Protein AF-A0A357AH11-F1 (afdb_monomer_lite)

pLDDT: mean 93.82, std 3.52, range [76.0, 98.12]

Secondary structure (DSSP, 8-state):
-EE--TTT-HHHHHHHHHHHHTHHHHHHHHHHHHSSPPPP-S-GGGSTT--SS-HHHHHHHHHHTS--EE-S-HHHHHHHHHT--SSS---B---GGGGGHHHHH--------S-SS-S-B-------PPTT-S-HHHHHHHHHHHTTTTTT-SGGGGGG-STT---S-TT---TT-SS-TTTTTPBPP-HHHHHHHHHHHHHHHHHHHTT-TT-

Foldseek 3Di:
DEEAQCLVDVLVLLWLLVCQVVQVQLQVLVCVVPVDGDDQDDDQVVFPPRDRDGNSLSVLLVVLQDQYHHDNDQLVQQVVCLVADPVRHDDYDDQQLSVCCCVVPVGPDDQDQPDPPFREADDDDDQDDDPPDPCSPVSVVLVCQLCCHPQSVRPNVVVQLGERHAHPDPNDGRPNYPDHCVSSRYHYRPVVSCVVCVVRSSRSNVVSSVVHPND

Structure (mmCIF, N/CA/C/O backbone):
data_AF-A0A357AH11-F1
#
_entry.id   AF-A0A357AH11-F1
#
loop_
_atom_site.group_PDB
_atom_site.id
_atom_site.type_symbol
_atom_site.label_atom_id
_atom_site.label_alt_id
_atom_site.label_comp_id
_atom_site.label_asym_id
_atom_site.label_entity_id
_atom_site.label_seq_id
_atom_site.pdbx_PDB_ins_code
_atom_site.Cartn_x
_atom_site.Cartn_y
_atom_site.Cartn_z
_atom_site.occupancy
_atom_site.B_iso_or_equiv
_atom_site.auth_seq_id
_atom_site.auth_comp_id
_atom_site.auth_asym_id
_atom_site.auth_atom_id
_atom_site.pdbx_PDB_model_num
ATOM 1 N N . ILE A 1 1 ? -6.406 11.766 8.618 1.00 90.81 1 ILE A N 1
ATOM 2 C CA . ILE A 1 1 ? -5.612 10.865 7.748 1.00 90.81 1 ILE A CA 1
ATOM 3 C C . ILE A 1 1 ? -5.880 11.297 6.318 1.00 90.81 1 ILE A C 1
ATOM 5 O O . ILE A 1 1 ? -7.027 11.627 6.031 1.00 90.81 1 ILE A O 1
ATOM 9 N N . VAL A 1 2 ? -4.843 11.368 5.489 1.00 93.62 2 VAL A N 1
ATOM 10 C CA . VAL A 1 2 ? -4.954 11.630 4.050 1.00 93.62 2 VAL A CA 1
ATOM 11 C C . VAL A 1 2 ? -4.573 10.355 3.300 1.00 93.62 2 VAL A C 1
ATOM 13 O O . VAL A 1 2 ? -3.553 9.741 3.607 1.00 93.62 2 VAL A O 1
ATOM 16 N N . CYS A 1 3 ? -5.414 9.893 2.391 1.00 91.81 3 CYS A N 1
ATOM 17 C CA . CYS A 1 3 ? -5.160 8.674 1.625 1.00 91.81 3 CYS A CA 1
ATOM 18 C C . CYS A 1 3 ? -5.978 8.684 0.340 1.00 91.81 3 CYS A C 1
ATOM 20 O O . CYS A 1 3 ? -6.926 9.454 0.224 1.00 91.81 3 CYS A O 1
ATOM 22 N N . GLU A 1 4 ? -5.658 7.803 -0.595 1.00 91.00 4 GLU A N 1
ATOM 23 C CA . GLU A 1 4 ? -6.566 7.504 -1.699 1.00 91.00 4 GLU A CA 1
ATOM 24 C C . GLU A 1 4 ? -7.805 6.759 -1.176 1.00 91.00 4 GLU A C 1
ATOM 26 O O . GLU A 1 4 ? -7.762 6.106 -0.124 1.00 91.00 4 GLU A O 1
ATOM 31 N N . ASP A 1 5 ? -8.934 6.891 -1.875 1.00 89.69 5 ASP A N 1
ATOM 32 C CA . ASP A 1 5 ? -10.095 6.052 -1.585 1.00 89.69 5 ASP A CA 1
ATOM 33 C C . ASP A 1 5 ? -9.806 4.623 -2.056 1.00 89.69 5 ASP A C 1
ATOM 35 O O . ASP A 1 5 ? -9.558 4.372 -3.235 1.00 89.69 5 ASP A O 1
ATOM 39 N N . LEU A 1 6 ? -9.885 3.673 -1.124 1.00 86.12 6 LEU A N 1
ATOM 40 C CA . LEU A 1 6 ? -9.669 2.249 -1.369 1.00 86.12 6 LEU A CA 1
ATOM 41 C C . LEU A 1 6 ? -10.629 1.693 -2.428 1.00 86.12 6 LEU A C 1
ATOM 43 O O . LEU A 1 6 ? -10.319 0.687 -3.060 1.00 86.12 6 LEU A O 1
ATOM 47 N N . SER A 1 7 ? -11.807 2.308 -2.593 1.00 83.56 7 SER A N 1
ATOM 48 C CA . SER A 1 7 ? -12.774 1.892 -3.610 1.00 83.56 7 SER A CA 1
ATOM 49 C C . SER A 1 7 ? -12.358 2.302 -5.029 1.00 83.56 7 SER A C 1
ATOM 51 O O . SER A 1 7 ? -12.776 1.653 -5.990 1.00 83.56 7 SER A O 1
ATOM 53 N N . ALA A 1 8 ? -11.516 3.335 -5.150 1.00 82.38 8 ALA A N 1
ATOM 54 C CA . ALA A 1 8 ? -11.084 3.922 -6.413 1.00 82.38 8 ALA A CA 1
ATOM 55 C C . ALA A 1 8 ? -9.754 3.345 -6.928 1.00 82.38 8 ALA A C 1
ATOM 57 O O . ALA A 1 8 ? -9.583 3.252 -8.143 1.00 82.38 8 ALA A O 1
ATOM 58 N N . ASP A 1 9 ? -8.846 2.919 -6.039 1.00 82.19 9 ASP A N 1
ATOM 59 C CA . ASP A 1 9 ? -7.567 2.297 -6.414 1.00 82.19 9 ASP A CA 1
ATOM 60 C C . ASP A 1 9 ? -7.382 0.886 -5.790 1.00 82.19 9 ASP A C 1
ATOM 62 O O . ASP A 1 9 ? -7.152 0.747 -4.578 1.00 82.19 9 ASP A O 1
ATOM 66 N N . PRO A 1 10 ? -7.402 -0.183 -6.621 1.00 82.50 10 PRO A N 1
ATOM 67 C CA . PRO A 1 10 ? -7.131 -1.570 -6.219 1.00 82.50 10 PRO A CA 1
ATOM 68 C C . PRO A 1 10 ? -5.806 -1.797 -5.471 1.00 82.50 10 PRO A C 1
ATOM 70 O O . PRO A 1 10 ? -5.685 -2.739 -4.676 1.00 82.50 10 PRO A O 1
ATOM 73 N N . THR A 1 11 ? -4.801 -0.958 -5.720 1.00 82.75 11 THR A N 1
ATOM 74 C CA . THR A 1 11 ? -3.476 -1.046 -5.096 1.00 82.75 11 THR A CA 1
ATOM 75 C C . THR A 1 11 ? -3.573 -0.820 -3.593 1.00 82.75 11 THR A C 1
ATOM 77 O O . THR A 1 11 ? -3.021 -1.591 -2.805 1.00 82.75 11 THR A O 1
ATOM 80 N N . TYR A 1 12 ? -4.335 0.188 -3.165 1.00 83.69 12 TYR A N 1
ATOM 81 C CA . TYR A 1 12 ? -4.511 0.470 -1.743 1.00 83.69 12 TYR A CA 1
ATOM 82 C C . TYR A 1 12 ? -5.411 -0.560 -1.075 1.00 83.69 12 TYR A C 1
ATOM 84 O O . TYR A 1 12 ? -5.110 -0.977 0.043 1.00 83.69 12 TYR A O 1
ATOM 92 N N . LEU A 1 13 ? -6.445 -1.058 -1.762 1.00 89.88 13 LEU A N 1
ATOM 93 C CA . LEU A 1 13 ? -7.257 -2.160 -1.239 1.00 89.88 13 LEU A CA 1
ATOM 94 C C . LEU A 1 13 ? -6.392 -3.384 -0.891 1.00 89.88 13 LEU A C 1
ATOM 96 O O . LEU A 1 13 ? -6.599 -4.017 0.144 1.00 89.88 13 LEU A O 1
ATOM 100 N N . THR A 1 14 ? -5.364 -3.667 -1.698 1.00 89.38 14 THR A N 1
ATOM 101 C CA . THR A 1 14 ? -4.412 -4.766 -1.467 1.00 89.38 14 THR A CA 1
ATOM 102 C C . THR A 1 14 ? -3.654 -4.625 -0.141 1.00 89.38 14 THR A C 1
ATOM 104 O O . THR A 1 14 ? -3.430 -5.628 0.544 1.00 89.38 14 THR A O 1
ATOM 107 N N . PHE A 1 15 ? -3.293 -3.405 0.276 1.00 89.44 15 PHE A N 1
ATOM 108 C CA . PHE A 1 15 ? -2.672 -3.166 1.587 1.00 89.44 15 PHE A CA 1
ATOM 109 C C . PHE A 1 15 ? -3.598 -3.600 2.732 1.00 89.44 15 PHE A C 1
ATOM 111 O O . PHE A 1 15 ? -3.197 -4.389 3.592 1.00 89.44 15 PHE A O 1
ATOM 118 N N . TYR A 1 16 ? -4.859 -3.167 2.705 1.00 91.69 16 TYR A N 1
ATOM 119 C CA . TYR A 1 16 ? -5.832 -3.502 3.750 1.00 91.69 16 TYR A CA 1
ATOM 120 C C . TYR A 1 16 ? -6.257 -4.973 3.711 1.00 91.69 16 TYR A C 1
ATOM 122 O O . TYR A 1 16 ? -6.389 -5.603 4.760 1.00 91.69 16 TYR A O 1
ATOM 130 N N . ALA A 1 17 ? -6.382 -5.562 2.521 1.00 95.06 17 ALA A N 1
ATOM 131 C CA . ALA A 1 17 ? -6.616 -6.993 2.359 1.00 95.06 17 ALA A CA 1
ATOM 132 C C . ALA A 1 17 ? -5.486 -7.821 2.997 1.00 95.06 17 ALA A C 1
ATOM 134 O O . ALA A 1 17 ? -5.752 -8.798 3.694 1.00 95.06 17 ALA A O 1
ATOM 135 N N . ASN A 1 18 ? -4.223 -7.398 2.877 1.00 94.81 18 ASN A N 1
ATOM 136 C CA . ASN A 1 18 ? -3.126 -8.051 3.595 1.00 94.81 18 ASN A CA 1
ATOM 137 C C . ASN A 1 18 ? -3.252 -7.923 5.123 1.00 94.81 18 ASN A C 1
ATOM 139 O O . ASN A 1 18 ? -2.904 -8.869 5.826 1.00 94.81 18 ASN A O 1
ATOM 143 N N . MET A 1 19 ? -3.778 -6.814 5.659 1.00 94.12 19 MET A N 1
ATOM 144 C CA . MET A 1 19 ? -4.061 -6.697 7.103 1.00 94.12 19 MET A CA 1
ATOM 145 C C . MET A 1 19 ? -5.153 -7.675 7.557 1.00 94.12 19 MET A C 1
ATOM 147 O O . MET A 1 19 ? -5.066 -8.229 8.650 1.00 94.12 19 MET A O 1
ATOM 151 N N . ILE A 1 20 ? -6.146 -7.936 6.705 1.00 96.88 20 ILE A N 1
ATOM 152 C CA . ILE A 1 20 ? -7.199 -8.940 6.933 1.00 96.88 20 ILE A CA 1
ATOM 153 C C . ILE A 1 20 ? -6.637 -10.363 6.907 1.00 96.88 20 ILE A C 1
ATOM 155 O O . ILE A 1 20 ? -7.021 -11.192 7.734 1.00 96.88 20 ILE A O 1
ATOM 159 N N . LEU A 1 21 ? -5.704 -10.641 5.996 1.00 96.94 21 LEU A N 1
ATOM 160 C CA . LEU A 1 21 ? -5.033 -11.938 5.894 1.00 96.94 21 LEU A CA 1
ATOM 161 C C . LEU A 1 21 ? -4.019 -12.178 7.026 1.00 96.94 21 LEU A C 1
ATOM 163 O O . LEU A 1 21 ? -3.739 -13.328 7.343 1.00 96.94 21 LEU A O 1
ATOM 167 N N . ASN A 1 22 ? -3.500 -11.116 7.650 1.00 96.12 22 ASN A N 1
ATOM 168 C CA . ASN A 1 22 ? -2.622 -11.162 8.828 1.00 96.12 22 ASN A CA 1
ATOM 169 C C . ASN A 1 22 ? -3.380 -10.789 10.123 1.00 96.12 22 ASN A C 1
ATOM 171 O O . ASN A 1 22 ? -2.841 -10.103 10.999 1.00 96.12 22 ASN A O 1
ATOM 175 N N . ALA A 1 23 ? -4.655 -11.178 10.237 1.00 97.25 23 ALA A N 1
ATOM 176 C CA . ALA A 1 23 ? -5.506 -10.798 11.366 1.00 97.25 23 ALA A CA 1
ATOM 177 C C . ALA A 1 23 ? -4.968 -11.269 12.729 1.00 97.25 23 ALA A C 1
ATOM 179 O O . ALA A 1 23 ? -5.123 -10.562 13.719 1.00 97.25 23 ALA A O 1
ATOM 180 N N . ASP A 1 24 ? -4.299 -12.417 12.780 1.00 97.31 24 ASP A N 1
ATOM 181 C CA . ASP A 1 24 ? -3.605 -12.930 13.964 1.00 97.31 24 ASP A CA 1
ATOM 182 C C . ASP A 1 24 ? -2.535 -11.946 14.468 1.00 97.31 24 ASP A C 1
ATOM 184 O O . ASP A 1 24 ? -2.557 -11.530 15.627 1.00 97.31 24 ASP A O 1
ATOM 188 N N . LYS A 1 25 ? -1.664 -11.465 13.574 1.00 96.62 25 LYS A N 1
ATOM 189 C CA . LYS A 1 25 ? -0.638 -10.466 13.913 1.00 96.62 25 LYS A CA 1
ATOM 190 C C . LYS A 1 25 ? -1.254 -9.139 14.346 1.00 96.62 25 LYS A C 1
ATOM 192 O O . LYS A 1 25 ? -0.717 -8.458 15.219 1.00 96.62 25 LYS A O 1
ATOM 197 N N . MET A 1 26 ? -2.381 -8.761 13.743 1.00 96.75 26 MET A N 1
ATOM 198 C CA . MET A 1 26 ? -3.140 -7.571 14.133 1.00 96.75 26 MET A CA 1
ATOM 199 C C . MET A 1 26 ? -3.712 -7.703 15.555 1.00 96.75 26 MET A C 1
ATOM 201 O O . MET A 1 26 ? -3.610 -6.758 16.340 1.00 96.75 26 MET A O 1
ATOM 205 N N . GLU A 1 27 ? -4.271 -8.864 15.916 1.00 97.69 27 GLU A N 1
ATOM 206 C CA . GLU A 1 27 ? -4.732 -9.149 17.283 1.00 97.69 27 GLU A CA 1
ATOM 207 C C . GLU A 1 27 ? -3.579 -9.089 18.295 1.00 97.69 27 GLU A C 1
ATOM 209 O O . GLU A 1 27 ? -3.710 -8.460 19.352 1.00 97.69 27 GLU A O 1
ATOM 214 N N . GLU A 1 28 ? -2.442 -9.709 17.969 1.00 97.88 28 GLU A N 1
ATOM 215 C CA . GLU A 1 28 ? -1.243 -9.702 18.809 1.00 97.88 28 GLU A CA 1
ATOM 216 C C . GLU A 1 28 ? -0.709 -8.283 19.022 1.00 97.88 28 GLU A C 1
ATOM 218 O O . GLU A 1 28 ? -0.485 -7.875 20.166 1.00 97.88 28 GLU A O 1
ATOM 223 N N . ALA A 1 29 ? -0.579 -7.496 17.948 1.00 97.06 29 ALA A N 1
ATOM 224 C CA . ALA A 1 29 ? -0.138 -6.105 18.013 1.00 97.06 29 ALA A CA 1
ATOM 225 C C . ALA A 1 29 ? -1.097 -5.241 18.849 1.00 97.06 29 ALA A C 1
ATOM 227 O O . ALA A 1 29 ? -0.650 -4.440 19.677 1.00 97.06 29 ALA A O 1
ATOM 228 N N . TYR A 1 30 ? -2.413 -5.434 18.700 1.00 97.50 30 TYR A N 1
ATOM 229 C CA . TYR A 1 30 ? -3.413 -4.740 19.514 1.00 97.50 30 TYR A CA 1
ATOM 230 C C . TYR A 1 30 ? -3.254 -5.081 21.001 1.00 97.50 30 TYR A C 1
ATOM 232 O O . TYR A 1 30 ? -3.187 -4.185 21.849 1.00 97.50 30 TYR A O 1
ATOM 240 N N . LYS A 1 31 ? -3.137 -6.372 21.331 1.00 97.75 31 LYS A N 1
ATOM 241 C CA . LYS A 1 31 ? -2.970 -6.834 22.713 1.00 97.75 31 LYS A CA 1
ATOM 242 C C . LYS A 1 31 ? -1.662 -6.341 23.326 1.00 97.75 31 LYS A C 1
ATOM 244 O O . LYS A 1 31 ? -1.671 -5.918 24.479 1.00 97.75 31 LYS A O 1
ATOM 249 N N . ALA A 1 32 ? -0.565 -6.344 22.572 1.00 97.12 32 ALA A N 1
ATOM 250 C CA . ALA A 1 32 ? 0.716 -5.807 23.020 1.00 97.12 32 ALA A CA 1
ATOM 251 C C . ALA A 1 32 ? 0.637 -4.297 23.302 1.00 97.12 32 ALA A C 1
ATOM 253 O O . ALA A 1 32 ? 1.182 -3.825 24.298 1.00 97.12 32 ALA A O 1
ATOM 254 N N . LYS A 1 33 ? -0.084 -3.538 22.464 1.00 96.38 33 LYS A N 1
ATOM 255 C CA . LYS A 1 33 ? -0.230 -2.084 22.614 1.00 96.38 33 LYS A CA 1
ATOM 256 C C . LYS A 1 33 ? -1.142 -1.677 23.773 1.00 96.38 33 LYS A C 1
ATOM 258 O O . LYS A 1 33 ? -0.836 -0.705 24.462 1.00 96.38 33 LYS A O 1
ATOM 263 N N . TYR A 1 34 ? -2.266 -2.371 23.956 1.00 97.00 34 TYR A N 1
ATOM 264 C CA . TYR A 1 34 ? -3.336 -1.956 24.876 1.00 97.00 34 TYR A CA 1
ATOM 265 C C . TYR A 1 34 ? -3.496 -2.852 26.110 1.00 97.00 34 TYR A C 1
ATOM 267 O O . TYR A 1 34 ? -4.294 -2.538 26.990 1.00 97.00 34 TYR A O 1
ATOM 275 N N . GLY A 1 35 ? -2.775 -3.972 26.189 1.00 98.12 35 GLY A N 1
ATOM 276 C CA . GLY A 1 35 ? -2.825 -4.907 27.316 1.00 98.12 35 GLY A CA 1
ATOM 277 C C . GLY A 1 35 ? -4.103 -5.751 27.402 1.00 98.12 35 GLY A C 1
ATOM 278 O O . GLY A 1 35 ? -4.264 -6.502 28.362 1.00 98.12 35 GLY A O 1
ATOM 279 N N . LYS A 1 36 ? -5.012 -5.661 26.421 1.00 98.00 36 LYS A N 1
ATOM 280 C CA . LYS A 1 36 ? -6.274 -6.417 26.381 1.00 98.00 36 LYS A CA 1
ATOM 281 C C . LYS A 1 36 ? -6.589 -6.949 24.976 1.00 98.00 36 LYS A C 1
ATOM 283 O O . LYS A 1 36 ? -6.111 -6.366 24.004 1.00 98.00 36 LYS A O 1
ATOM 288 N N . PRO A 1 37 ? -7.378 -8.035 24.849 1.00 97.62 37 PRO A N 1
ATOM 289 C CA . PRO A 1 37 ? -7.856 -8.508 23.551 1.00 97.62 37 PRO A CA 1
ATOM 290 C C . PRO A 1 37 ? -8.635 -7.425 22.797 1.00 97.62 37 PRO A C 1
ATOM 292 O O . PRO A 1 37 ? -9.273 -6.571 23.419 1.00 97.62 37 PRO A O 1
ATOM 295 N N . ILE A 1 38 ? -8.594 -7.477 21.465 1.00 97.31 38 ILE A N 1
ATOM 296 C CA . ILE A 1 38 ? -9.408 -6.601 20.623 1.00 97.31 38 ILE A CA 1
ATOM 297 C C . ILE A 1 38 ? -10.898 -6.925 20.797 1.00 97.31 38 ILE A C 1
ATOM 299 O O . ILE A 1 38 ? -11.297 -8.085 20.907 1.00 97.31 38 ILE A O 1
ATOM 303 N N . GLU A 1 39 ? -11.717 -5.880 20.839 1.00 96.88 39 GLU A N 1
ATOM 304 C CA . GLU A 1 39 ? -13.177 -5.978 20.810 1.00 96.88 39 GLU A CA 1
ATOM 305 C C . GLU A 1 39 ? -13.657 -5.840 19.362 1.00 96.88 39 GLU A C 1
ATOM 307 O O . GLU A 1 39 ? -13.230 -4.923 18.660 1.00 96.88 39 GLU A O 1
ATOM 312 N N . TYR A 1 40 ? -14.538 -6.745 18.936 1.00 97.44 40 TYR A N 1
ATOM 313 C CA . TYR A 1 40 ? -15.126 -6.778 17.597 1.00 97.44 40 TYR A CA 1
ATOM 314 C C . TYR A 1 40 ? -16.447 -6.013 17.585 1.00 97.44 40 TYR A C 1
ATOM 316 O O . TYR A 1 40 ? -17.349 -6.337 18.358 1.00 97.44 40 TYR A O 1
ATOM 324 N N . THR A 1 41 ? -16.545 -4.982 16.748 1.00 96.06 41 THR A N 1
ATOM 325 C CA . THR A 1 41 ? -17.652 -4.016 16.756 1.00 96.06 41 THR A CA 1
ATOM 326 C C . THR A 1 41 ? -18.354 -3.862 15.409 1.00 96.06 41 THR A C 1
ATOM 328 O O . THR A 1 41 ? -19.484 -3.370 15.382 1.00 96.06 41 THR A O 1
ATOM 331 N N . TYR A 1 42 ? -17.751 -4.310 14.303 1.00 96.31 42 TYR A N 1
ATOM 332 C CA . TYR A 1 42 ? -18.462 -4.378 13.024 1.00 96.31 42 TYR A CA 1
ATOM 333 C C . TYR A 1 42 ? -19.539 -5.469 13.029 1.00 96.31 42 TYR A C 1
ATOM 335 O O . TYR A 1 42 ? -19.448 -6.476 13.730 1.00 96.31 42 TYR A O 1
ATOM 343 N N . ASN A 1 43 ? -20.561 -5.287 12.192 1.00 96.19 43 ASN A N 1
ATOM 344 C CA . ASN A 1 43 ? -21.580 -6.305 11.949 1.00 96.19 43 ASN A CA 1
ATOM 345 C C . ASN A 1 43 ? -21.259 -7.077 10.662 1.00 96.19 43 ASN A C 1
ATOM 347 O O . ASN A 1 43 ? -21.516 -6.585 9.563 1.00 96.19 43 ASN A O 1
ATOM 351 N N . ALA A 1 44 ? -20.729 -8.292 10.810 1.00 93.94 44 ALA A N 1
ATOM 352 C CA . ALA A 1 44 ? -20.366 -9.165 9.693 1.00 93.94 44 ALA A CA 1
ATOM 353 C C . ALA A 1 44 ? -21.549 -9.498 8.767 1.00 93.94 44 ALA A C 1
ATOM 355 O O . ALA A 1 44 ? -21.362 -9.656 7.570 1.00 93.94 44 ALA A O 1
ATOM 356 N N . GLY A 1 45 ? -22.782 -9.530 9.284 1.00 94.75 45 GLY A N 1
ATOM 357 C CA . GLY A 1 45 ? -23.983 -9.840 8.502 1.00 94.75 45 GLY A CA 1
ATOM 358 C C . GLY A 1 45 ? -24.461 -8.717 7.575 1.00 94.75 45 GLY A C 1
ATOM 359 O O . GLY A 1 45 ? -25.498 -8.870 6.930 1.00 94.75 45 GLY A O 1
ATOM 360 N N . LYS A 1 46 ? -23.770 -7.571 7.526 1.00 95.19 46 LYS A N 1
ATOM 361 C CA . LYS A 1 46 ? -24.116 -6.457 6.626 1.00 95.19 46 LYS A CA 1
ATOM 362 C C . LYS A 1 46 ? -23.538 -6.588 5.223 1.00 95.19 46 LYS A C 1
ATOM 364 O O . LYS A 1 46 ? -24.049 -5.944 4.312 1.00 95.19 46 LYS A O 1
ATOM 369 N N . THR A 1 47 ? -22.535 -7.437 5.051 1.00 91.50 47 THR A N 1
ATOM 370 C CA . THR A 1 47 ? -21.856 -7.689 3.779 1.00 91.50 47 THR A CA 1
ATOM 371 C C . THR A 1 47 ? -21.541 -9.183 3.667 1.00 91.50 47 THR A C 1
ATOM 373 O O . THR A 1 47 ? -21.354 -9.840 4.691 1.00 91.50 47 THR A O 1
ATOM 376 N N . PRO A 1 48 ? -21.542 -9.768 2.460 1.00 89.38 48 PRO A N 1
ATOM 377 C CA . PRO A 1 48 ? -21.360 -11.207 2.292 1.00 89.38 48 PRO A CA 1
ATOM 378 C C . PRO A 1 48 ? -19.951 -11.665 2.699 1.00 89.38 48 PRO A C 1
ATOM 380 O O . PRO A 1 48 ? -18.998 -10.899 2.635 1.00 89.38 48 PRO A O 1
ATOM 383 N N . ASN A 1 49 ? -19.833 -12.934 3.104 1.00 94.25 49 ASN A N 1
ATOM 384 C CA . ASN A 1 49 ? -18.563 -13.650 3.312 1.00 94.25 49 ASN A CA 1
ATOM 385 C C . ASN A 1 49 ? -17.594 -13.063 4.358 1.00 94.25 49 ASN A C 1
ATOM 387 O O . ASN A 1 49 ? -16.433 -13.466 4.415 1.00 94.25 49 ASN A O 1
ATOM 391 N N . ILE A 1 50 ? -18.059 -12.170 5.235 1.00 96.25 50 ILE A N 1
ATOM 392 C CA . ILE A 1 50 ? -17.211 -11.584 6.278 1.00 96.25 50 ILE A CA 1
ATOM 393 C C . ILE A 1 50 ? -17.222 -12.469 7.533 1.00 96.25 50 ILE A C 1
ATOM 395 O O . ILE A 1 50 ? -18.297 -12.781 8.052 1.00 96.25 50 ILE A O 1
ATOM 399 N N . PRO A 1 51 ? -16.057 -12.879 8.066 1.00 95.56 51 PRO A N 1
ATOM 400 C CA . PRO A 1 51 ? -15.988 -13.582 9.345 1.00 95.56 51 PRO A CA 1
ATOM 401 C C . PRO A 1 51 ? -16.389 -12.654 10.503 1.00 95.56 51 PRO A C 1
ATOM 403 O O . PRO A 1 51 ? -16.144 -11.460 10.446 1.00 95.56 51 PRO A O 1
ATOM 406 N N . GLU A 1 52 ? -16.947 -13.182 11.597 1.00 94.31 52 GLU A N 1
ATOM 407 C CA . GLU A 1 52 ? -17.365 -12.351 12.749 1.00 94.31 52 GLU A CA 1
ATOM 408 C C . GLU A 1 52 ? -16.200 -11.825 13.606 1.00 94.31 52 GLU A C 1
ATOM 410 O O . GLU A 1 52 ? -16.364 -10.881 14.378 1.00 94.31 52 GLU A O 1
ATOM 415 N N . ARG A 1 53 ? -15.029 -12.471 13.539 1.00 96.62 53 ARG A N 1
ATOM 416 C CA . ARG A 1 53 ? -13.889 -12.216 14.435 1.00 96.62 53 ARG A CA 1
ATOM 417 C C . ARG A 1 53 ? -12.583 -12.178 13.655 1.00 96.62 53 ARG A C 1
ATOM 419 O O . ARG A 1 53 ? -11.834 -13.148 13.623 1.00 96.62 53 ARG A O 1
ATOM 426 N N . ASN A 1 54 ? -12.340 -11.053 12.997 1.00 98.06 54 ASN A N 1
ATOM 427 C CA . ASN A 1 54 ? -11.116 -10.794 12.243 1.00 98.06 54 ASN A CA 1
ATOM 428 C C . ASN A 1 54 ? -10.640 -9.357 12.492 1.00 98.06 54 ASN A C 1
ATOM 430 O O . ASN A 1 54 ? -11.367 -8.398 12.213 1.00 98.06 54 ASN A O 1
ATOM 434 N N . ALA A 1 55 ? -9.433 -9.212 13.047 1.00 97.88 55 ALA A N 1
ATOM 435 C CA . ALA A 1 55 ? -8.889 -7.922 13.471 1.00 97.88 55 ALA A CA 1
ATOM 436 C C . ALA A 1 55 ? -8.562 -6.970 12.314 1.00 97.88 55 ALA A C 1
ATOM 438 O O . ALA A 1 55 ? -8.594 -5.757 12.511 1.00 97.88 55 ALA A O 1
ATOM 439 N N . GLY A 1 56 ? -8.296 -7.483 11.110 1.00 97.00 56 GLY A N 1
ATOM 440 C CA . GLY A 1 56 ? -8.136 -6.637 9.928 1.00 97.00 56 GLY A CA 1
ATOM 441 C C . GLY A 1 56 ? -9.460 -6.014 9.485 1.00 97.00 56 GLY A C 1
ATOM 442 O O . GLY A 1 56 ? -9.495 -4.818 9.204 1.00 97.00 56 GLY A O 1
ATOM 443 N N . TYR A 1 57 ? -10.566 -6.768 9.519 1.00 97.75 57 TYR A N 1
ATOM 444 C CA . TYR A 1 57 ? -11.901 -6.205 9.266 1.00 97.75 57 TYR A CA 1
ATOM 445 C C . TYR A 1 57 ? -12.322 -5.216 10.358 1.00 97.75 57 TYR A C 1
ATOM 447 O O . TYR A 1 57 ? -12.890 -4.172 10.049 1.00 97.75 57 TYR A O 1
ATOM 455 N N . GLU A 1 58 ? -11.986 -5.481 11.625 1.00 97.94 58 GLU A N 1
ATOM 456 C CA . GLU A 1 58 ? -12.221 -4.523 12.715 1.00 97.94 58 GLU A CA 1
ATOM 457 C C . GLU A 1 58 ? -11.429 -3.227 12.511 1.00 97.94 58 GLU A C 1
ATOM 459 O O . GLU A 1 58 ? -11.967 -2.134 12.696 1.00 97.94 58 GLU A O 1
ATOM 464 N N . PHE A 1 59 ? -10.166 -3.331 12.093 1.00 95.88 59 PHE A N 1
ATOM 465 C CA . PHE A 1 59 ? -9.355 -2.171 11.740 1.00 95.88 59 PHE A CA 1
ATOM 466 C C . PHE A 1 59 ? -9.976 -1.387 10.579 1.00 95.88 59 PHE A C 1
ATOM 468 O O . PHE A 1 59 ? -10.148 -0.174 10.694 1.00 95.88 59 PHE A O 1
ATOM 475 N N . LEU A 1 60 ? -10.357 -2.072 9.497 1.00 95.94 60 LEU A N 1
ATOM 476 C CA . LEU A 1 60 ? -10.950 -1.451 8.313 1.00 95.94 60 LEU A CA 1
ATOM 477 C C . LEU A 1 60 ? -12.286 -0.770 8.637 1.00 95.94 60 LEU A C 1
ATOM 479 O O . LEU A 1 60 ? -12.527 0.354 8.201 1.00 95.94 60 LEU A O 1
ATOM 483 N N . TYR A 1 61 ? -13.117 -1.400 9.472 1.00 96.81 61 TYR A N 1
ATOM 484 C CA . TYR A 1 61 ? -14.338 -0.793 9.989 1.00 96.81 61 TYR A CA 1
ATOM 485 C C . TYR A 1 61 ? -14.020 0.487 10.757 1.00 96.81 61 TYR A C 1
ATOM 487 O O . TYR A 1 61 ? -14.503 1.549 10.382 1.00 96.81 61 TYR A O 1
ATOM 495 N N . ARG A 1 62 ? -13.154 0.439 11.775 1.00 95.81 62 ARG A N 1
ATOM 496 C CA . ARG A 1 62 ? -12.808 1.638 12.557 1.00 95.81 62 ARG A CA 1
ATOM 497 C C . ARG A 1 62 ? -12.241 2.749 11.684 1.00 95.81 62 ARG A C 1
ATOM 499 O O . ARG A 1 62 ? -12.615 3.900 11.881 1.00 95.81 62 ARG A O 1
ATOM 506 N N . LEU A 1 63 ? -11.391 2.408 10.715 1.00 94.25 63 LEU A N 1
ATOM 507 C CA . LEU A 1 63 ? -10.847 3.352 9.743 1.00 94.25 63 LEU A CA 1
ATOM 508 C C . LEU A 1 63 ? -11.960 4.017 8.928 1.00 94.25 63 LEU A C 1
ATOM 510 O O . LEU A 1 63 ? -11.971 5.242 8.821 1.00 94.25 63 LEU A O 1
ATOM 514 N N . SER A 1 64 ? -12.921 3.233 8.430 1.00 94.44 64 SER A N 1
ATOM 515 C CA . SER A 1 64 ? -14.064 3.742 7.663 1.00 94.44 64 SER A CA 1
ATOM 516 C C . SER A 1 64 ? -14.964 4.686 8.461 1.00 94.44 64 SER A C 1
ATOM 518 O O . SER A 1 64 ? -15.717 5.424 7.847 1.00 94.44 64 SER A O 1
ATOM 520 N N . GLN A 1 65 ? -14.884 4.684 9.799 1.00 94.94 65 GLN A N 1
ATOM 521 C CA . GLN A 1 65 ? -15.642 5.582 10.678 1.00 94.94 65 GLN A CA 1
ATOM 522 C C . GLN A 1 65 ? -14.863 6.851 11.070 1.00 94.94 65 GLN A C 1
ATOM 524 O O . GLN A 1 65 ? -15.406 7.727 11.744 1.00 94.94 65 GLN A O 1
ATOM 529 N N . LEU A 1 66 ? -13.584 6.976 10.694 1.00 92.75 66 LEU A N 1
ATOM 530 C CA . LEU A 1 66 ? -12.792 8.179 10.963 1.00 92.75 66 LEU A CA 1
ATOM 531 C C . LEU A 1 66 ? -13.127 9.302 9.974 1.00 92.75 66 LEU A C 1
ATOM 533 O O . LEU A 1 66 ? -13.641 9.071 8.884 1.00 92.75 66 LEU A O 1
ATOM 537 N N . LYS A 1 67 ? -12.759 10.540 10.325 1.00 91.12 67 LYS A N 1
ATOM 538 C CA . LYS A 1 67 ? -12.716 11.641 9.357 1.00 91.12 67 LYS A CA 1
ATOM 539 C C . LYS A 1 67 ? -11.489 11.478 8.455 1.00 91.12 67 LYS A C 1
ATOM 541 O O . LYS A 1 67 ? -10.356 11.753 8.873 1.00 91.12 67 LYS A O 1
ATOM 546 N N . LEU A 1 68 ? -11.726 11.014 7.233 1.00 92.12 68 LEU A N 1
ATOM 547 C CA . LEU A 1 68 ? -10.714 10.830 6.196 1.00 92.12 68 LEU A CA 1
ATOM 548 C C . LEU A 1 68 ? -10.753 11.992 5.203 1.00 92.12 68 LEU A C 1
ATOM 550 O O . LEU A 1 68 ? -11.780 12.641 5.015 1.00 92.12 68 LEU A O 1
ATOM 554 N N . THR A 1 69 ? -9.615 12.273 4.583 1.00 93.12 69 THR A N 1
ATOM 555 C CA . THR A 1 69 ? -9.528 13.184 3.444 1.00 93.12 69 THR A CA 1
ATOM 556 C C . THR A 1 69 ? -8.980 12.389 2.277 1.00 93.12 69 THR A C 1
ATOM 558 O O . THR A 1 69 ? -7.827 11.957 2.325 1.00 93.12 69 THR A O 1
ATOM 561 N N . PHE A 1 70 ? -9.821 12.183 1.266 1.00 93.62 70 PHE A N 1
ATOM 562 C CA . PHE A 1 70 ? -9.416 11.474 0.065 1.00 93.62 70 PHE A CA 1
ATOM 563 C C . PHE A 1 70 ? -8.663 12.407 -0.881 1.00 93.62 70 PHE A C 1
ATOM 565 O O . PHE A 1 70 ? -9.158 13.482 -1.217 1.00 93.62 70 PHE A O 1
ATOM 572 N N . ILE A 1 71 ? -7.458 11.999 -1.263 1.00 94.31 71 ILE A N 1
ATOM 573 C CA . ILE A 1 71 ? -6.579 12.684 -2.215 1.00 94.31 71 ILE A CA 1
ATOM 574 C C . ILE A 1 71 ? -6.159 11.627 -3.228 1.00 94.31 71 ILE A C 1
ATOM 576 O O . ILE A 1 71 ? -5.731 10.561 -2.807 1.00 94.31 71 ILE A O 1
ATOM 580 N N . GLY A 1 72 ? -6.333 11.897 -4.523 1.00 91.19 72 GLY A N 1
ATOM 581 C CA . GLY A 1 72 ? -6.187 10.903 -5.596 1.00 91.19 72 GLY A CA 1
ATOM 582 C C . GLY A 1 72 ? -4.766 10.715 -6.128 1.00 91.19 72 GLY A C 1
ATOM 583 O O . GLY A 1 72 ? -4.584 9.976 -7.088 1.00 91.19 72 GLY A O 1
ATOM 584 N N . ASP A 1 73 ? -3.785 11.419 -5.564 1.00 91.81 73 ASP A N 1
ATOM 585 C CA . ASP A 1 73 ? -2.397 11.355 -6.004 1.00 91.81 73 ASP A CA 1
ATOM 586 C C . ASP A 1 73 ? -1.423 11.348 -4.818 1.00 91.81 73 ASP A C 1
ATOM 588 O O . ASP A 1 73 ? -1.571 12.075 -3.832 1.00 91.81 73 AS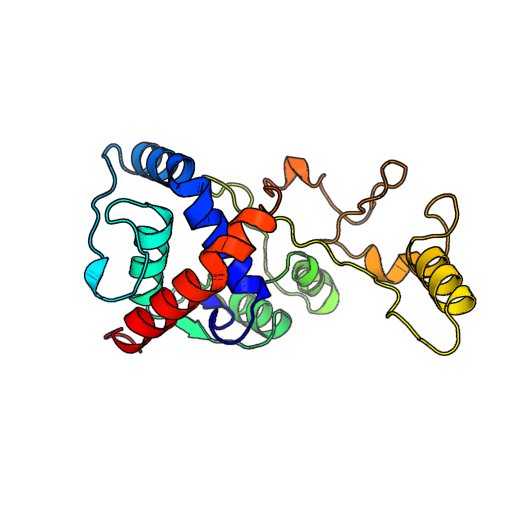P A O 1
ATOM 592 N N . GLY A 1 74 ? -0.388 10.514 -4.924 1.00 93.00 74 GLY A N 1
ATOM 593 C CA . GLY A 1 74 ? 0.598 10.351 -3.865 1.00 93.00 74 GLY A CA 1
ATOM 594 C C . GLY A 1 74 ? 1.515 11.564 -3.649 1.00 93.00 74 GLY A C 1
ATOM 595 O O . GLY A 1 74 ? 1.996 11.723 -2.528 1.00 93.00 74 GLY A O 1
ATOM 596 N N . ASP A 1 75 ? 1.767 12.406 -4.664 1.00 96.00 75 ASP A N 1
ATOM 597 C CA . ASP A 1 75 ? 2.509 13.666 -4.478 1.00 96.00 75 ASP A CA 1
ATOM 598 C C . ASP A 1 75 ? 1.652 14.672 -3.696 1.00 96.00 75 ASP A C 1
ATOM 600 O O . ASP A 1 75 ? 2.121 15.238 -2.708 1.00 96.00 75 ASP A O 1
ATOM 604 N N . GLU A 1 76 ? 0.366 14.800 -4.036 1.00 96.56 76 GLU A N 1
ATOM 605 C CA . GLU A 1 76 ? -0.587 15.626 -3.275 1.00 96.56 76 GLU A CA 1
ATOM 606 C C . GLU A 1 76 ? -0.764 15.124 -1.825 1.00 96.56 76 GLU A C 1
ATOM 608 O O . GLU A 1 76 ? -0.913 15.912 -0.884 1.00 96.56 76 GLU A O 1
ATOM 613 N N . ILE A 1 77 ? -0.697 13.805 -1.598 1.00 96.62 77 ILE A N 1
ATOM 614 C CA . ILE A 1 77 ? -0.715 13.226 -0.246 1.00 96.62 77 ILE A CA 1
ATOM 615 C C . ILE A 1 77 ? 0.499 13.682 0.562 1.00 96.62 77 ILE A C 1
ATOM 617 O O . ILE A 1 77 ? 0.335 14.114 1.709 1.00 96.62 77 ILE A O 1
ATOM 621 N N . VAL A 1 78 ? 1.715 13.592 0.013 1.00 97.50 78 VAL A N 1
ATOM 622 C CA . VAL A 1 78 ? 2.912 14.024 0.753 1.00 97.50 78 VAL A CA 1
ATOM 623 C C . VAL A 1 78 ? 3.009 15.543 0.871 1.00 97.50 78 VAL A C 1
ATOM 625 O O . VAL A 1 78 ? 3.531 16.019 1.877 1.00 97.50 78 VAL A O 1
ATOM 628 N N . GLU A 1 79 ? 2.440 16.308 -0.062 1.00 97.56 79 GLU A N 1
ATOM 629 C CA . GLU A 1 79 ? 2.248 17.754 0.088 1.00 97.56 79 GLU A CA 1
ATOM 630 C C . GLU A 1 79 ? 1.335 18.063 1.283 1.00 97.56 79 GLU A C 1
ATOM 632 O O . GLU A 1 79 ? 1.673 18.880 2.147 1.00 97.56 79 GLU A O 1
ATOM 637 N N . ALA A 1 80 ? 0.209 17.354 1.406 1.00 97.06 80 ALA A N 1
ATOM 638 C CA . ALA A 1 80 ? -0.675 17.501 2.553 1.00 97.06 80 ALA A CA 1
ATOM 639 C C . ALA A 1 80 ? 0.042 17.129 3.862 1.00 97.06 80 ALA A C 1
ATOM 641 O O . ALA A 1 80 ? -0.087 17.853 4.851 1.00 97.06 80 ALA A O 1
ATOM 642 N N . VAL A 1 81 ? 0.829 16.045 3.888 1.00 97.25 81 VAL A N 1
ATOM 643 C CA . VAL A 1 81 ? 1.648 15.676 5.059 1.00 97.25 81 VAL A CA 1
ATOM 644 C C . VAL A 1 81 ? 2.691 16.750 5.371 1.00 97.25 81 VAL A C 1
ATOM 646 O O . VAL A 1 81 ? 2.848 17.105 6.536 1.00 97.25 81 VAL A O 1
ATOM 649 N N . ASN A 1 82 ? 3.348 17.330 4.369 1.00 97.38 82 ASN A N 1
ATOM 650 C CA . ASN A 1 82 ? 4.280 18.441 4.556 1.00 97.38 82 ASN A CA 1
ATOM 651 C C . ASN A 1 82 ? 3.601 19.669 5.193 1.00 97.38 82 ASN A C 1
ATOM 653 O O . ASN A 1 82 ? 4.181 20.325 6.054 1.00 97.38 82 ASN A O 1
ATOM 657 N N . ALA A 1 83 ? 2.341 19.943 4.843 1.00 96.12 83 ALA A N 1
ATOM 658 C CA . ALA A 1 83 ? 1.551 21.016 5.449 1.00 96.12 83 ALA A CA 1
ATOM 659 C C . ALA A 1 83 ? 1.078 20.714 6.892 1.00 96.12 83 ALA A C 1
ATOM 661 O O . ALA A 1 83 ? 0.337 21.511 7.475 1.00 96.12 83 ALA A O 1
ATOM 662 N N . SER A 1 84 ? 1.417 19.546 7.458 1.00 95.19 84 SER A N 1
ATOM 663 C CA . SER A 1 84 ? 1.066 19.130 8.824 1.00 95.19 84 SER A CA 1
ATOM 664 C C . SER A 1 84 ? 1.616 20.090 9.882 1.00 95.19 84 SER A C 1
ATOM 666 O O . SER A 1 84 ? 2.773 20.497 9.839 1.00 95.19 84 SER A O 1
ATOM 668 N N . ASP A 1 85 ? 0.812 20.382 10.906 1.00 92.88 85 ASP A N 1
ATOM 669 C CA . ASP A 1 85 ? 1.235 21.187 12.054 1.00 92.88 85 ASP A CA 1
ATOM 670 C C . ASP A 1 85 ? 0.768 20.576 13.389 1.00 92.88 85 ASP A C 1
ATOM 672 O O . ASP A 1 85 ? 0.098 19.544 13.433 1.00 92.88 85 ASP A O 1
ATOM 676 N N . LYS A 1 86 ? 1.130 21.206 14.517 1.00 89.81 86 LYS A N 1
ATOM 677 C CA . LYS A 1 86 ? 0.780 20.707 15.862 1.00 89.81 86 LYS A CA 1
ATOM 678 C C . LYS A 1 86 ? -0.728 20.688 16.150 1.00 89.81 86 LYS A C 1
ATOM 680 O O . LYS A 1 86 ? -1.152 19.958 17.041 1.00 89.81 86 LYS A O 1
ATOM 685 N N . LYS A 1 87 ? -1.522 21.520 15.472 1.00 91.12 87 LYS A N 1
ATOM 686 C CA . LYS A 1 87 ? -2.981 21.622 15.642 1.00 91.12 87 LYS A CA 1
ATOM 687 C C . LYS A 1 87 ? -3.728 20.680 14.696 1.00 91.12 87 LYS A C 1
ATOM 689 O O . LYS A 1 87 ? -4.831 20.254 15.024 1.00 91.12 87 LYS A O 1
ATOM 694 N N . SER A 1 88 ? -3.139 20.356 13.549 1.00 87.69 88 SER A N 1
ATOM 695 C CA . SER A 1 88 ? -3.685 19.444 12.547 1.00 87.69 88 SER A CA 1
ATOM 696 C C . SER A 1 88 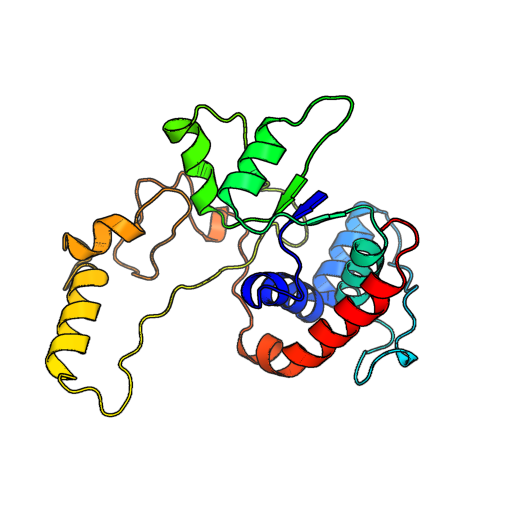? -2.598 18.472 12.069 1.00 87.69 88 SER A C 1
ATOM 698 O O . SER A 1 88 ? -2.080 18.619 10.958 1.00 87.69 88 SER A O 1
ATOM 700 N N . PRO A 1 89 ? -2.217 17.484 12.906 1.00 92.12 89 PRO A N 1
ATOM 701 C CA . PRO A 1 89 ? -1.247 16.480 12.503 1.00 92.12 89 PRO A CA 1
ATOM 702 C C . PRO A 1 89 ? -1.826 15.623 11.375 1.00 92.12 89 PRO A C 1
ATOM 704 O O . PRO A 1 89 ? -2.968 15.155 11.459 1.00 92.12 89 PRO A O 1
ATOM 707 N N . ARG A 1 90 ? -1.040 15.393 10.322 1.00 94.00 90 ARG A N 1
ATOM 708 C CA . ARG A 1 90 ? -1.445 14.568 9.180 1.00 94.00 90 ARG A CA 1
ATOM 709 C C . ARG A 1 90 ? -0.579 13.323 9.066 1.00 94.00 90 ARG A C 1
ATOM 711 O O . ARG A 1 90 ? 0.637 13.365 9.190 1.00 94.00 90 ARG A O 1
ATOM 718 N N . LEU A 1 91 ? -1.263 12.216 8.807 1.00 93.69 91 LEU A N 1
ATOM 719 C CA . LEU A 1 91 ? -0.700 10.921 8.454 1.00 93.69 91 LEU A CA 1
ATOM 720 C C . LEU A 1 91 ? -1.178 10.593 7.043 1.00 93.69 91 LEU A C 1
ATOM 722 O O . LEU A 1 91 ? -2.391 10.659 6.808 1.00 93.69 91 LEU A O 1
ATOM 726 N N . GLY A 1 92 ? -0.238 10.270 6.154 1.00 93.69 92 GLY A N 1
ATOM 727 C CA . GLY A 1 92 ? -0.495 9.943 4.756 1.00 93.69 92 GLY A CA 1
ATOM 728 C C . GLY A 1 92 ? -0.197 8.489 4.415 1.00 93.69 92 GLY A C 1
ATOM 729 O O . GLY A 1 92 ? 0.771 7.928 4.922 1.00 93.69 92 GLY A O 1
ATOM 730 N N . PHE A 1 93 ? -1.014 7.904 3.541 1.00 91.56 93 PHE A N 1
ATOM 731 C CA . PHE A 1 93 ? -0.785 6.583 2.952 1.00 91.56 93 PHE A CA 1
ATOM 732 C C . PHE A 1 93 ? -0.489 6.764 1.467 1.00 91.56 93 PHE A C 1
ATOM 734 O O . PHE A 1 93 ? -1.362 7.198 0.728 1.00 91.56 93 PHE A O 1
ATOM 741 N N . CYS A 1 94 ? 0.733 6.462 1.039 1.00 92.56 94 CYS A N 1
ATOM 742 C CA . CYS A 1 94 ? 1.158 6.563 -0.357 1.00 92.56 94 CYS A CA 1
ATOM 743 C C . CYS A 1 94 ? 2.341 5.620 -0.625 1.00 92.56 94 CYS A C 1
ATOM 745 O O . CYS A 1 94 ? 2.899 5.022 0.300 1.00 92.56 94 CYS A O 1
ATOM 747 N N . SER A 1 95 ? 2.729 5.484 -1.893 1.00 92.62 95 SER A N 1
ATOM 748 C CA . SER A 1 95 ? 3.901 4.693 -2.284 1.00 92.62 95 SER A CA 1
ATOM 749 C C . SER A 1 95 ? 5.194 5.231 -1.659 1.00 92.62 95 SER A C 1
ATOM 751 O O . SER A 1 95 ? 5.428 6.438 -1.635 1.00 92.62 95 SER A O 1
ATOM 753 N N . ALA A 1 96 ? 6.084 4.333 -1.223 1.00 94.06 96 ALA A N 1
ATOM 754 C CA . ALA A 1 96 ? 7.334 4.694 -0.545 1.00 94.06 96 ALA A CA 1
ATOM 755 C C . ALA A 1 96 ? 8.220 5.655 -1.359 1.00 94.06 96 ALA A C 1
ATOM 757 O O . ALA A 1 96 ? 8.866 6.527 -0.777 1.00 94.06 96 ALA A O 1
ATOM 758 N N . GLY A 1 97 ? 8.196 5.541 -2.692 1.00 94.62 97 GLY A N 1
ATOM 759 C CA . GLY A 1 97 ? 8.936 6.411 -3.609 1.00 94.62 97 GLY A CA 1
ATOM 760 C C . GLY A 1 97 ? 8.586 7.898 -3.516 1.00 94.62 97 GLY A C 1
ATOM 761 O O . GLY A 1 97 ? 9.405 8.733 -3.876 1.00 94.62 97 GLY A O 1
ATOM 762 N N . LYS A 1 98 ? 7.424 8.262 -2.954 1.00 96.00 98 LYS A N 1
ATOM 763 C CA . LYS A 1 98 ? 7.022 9.667 -2.764 1.00 96.00 98 LYS A CA 1
ATOM 764 C C . LYS A 1 98 ? 7.919 10.433 -1.787 1.00 96.00 98 LYS A C 1
ATOM 766 O O . LYS A 1 98 ? 7.843 11.657 -1.717 1.00 96.00 98 LYS A O 1
ATOM 771 N N . ILE A 1 99 ? 8.817 9.739 -1.083 1.00 96.94 99 ILE A N 1
ATOM 772 C CA . ILE A 1 99 ? 9.830 10.346 -0.216 1.00 96.94 99 ILE A CA 1
ATOM 773 C C . ILE A 1 99 ? 10.798 11.274 -0.964 1.00 96.94 99 ILE A C 1
ATOM 775 O O . ILE A 1 99 ? 11.376 12.162 -0.336 1.00 96.94 99 ILE A O 1
ATOM 779 N N . THR A 1 100 ? 10.968 11.100 -2.283 1.00 96.69 100 THR A N 1
ATOM 780 C CA . THR A 1 100 ? 11.863 11.934 -3.107 1.00 96.69 100 THR A CA 1
ATOM 781 C C . THR A 1 100 ? 11.462 13.408 -3.099 1.00 96.69 100 THR A C 1
ATOM 783 O O . THR A 1 100 ? 12.324 14.274 -3.235 1.00 96.69 100 THR A O 1
ATOM 786 N N . ASN A 1 101 ? 10.196 13.713 -2.787 1.00 97.88 101 ASN A N 1
ATOM 787 C CA . ASN A 1 101 ? 9.684 15.073 -2.605 1.00 97.88 101 ASN A CA 1
ATOM 788 C C . ASN A 1 101 ? 10.424 15.893 -1.528 1.00 97.88 101 ASN A C 1
ATOM 790 O O . ASN A 1 101 ? 10.335 17.121 -1.514 1.00 97.88 101 ASN A O 1
ATOM 794 N N . ARG A 1 102 ? 11.195 15.255 -0.640 1.00 96.69 102 ARG A N 1
ATOM 795 C CA . ARG A 1 102 ? 12.124 15.966 0.254 1.00 96.69 102 ARG A CA 1
ATOM 796 C C . ARG A 1 102 ? 13.174 16.757 -0.505 1.00 96.69 102 ARG A C 1
ATOM 798 O O . ARG A 1 102 ? 13.434 17.906 -0.170 1.00 96.69 102 ARG A O 1
ATOM 805 N N . GLU A 1 103 ? 13.789 16.121 -1.493 1.00 95.31 103 GLU A N 1
ATOM 806 C CA . GLU A 1 103 ? 14.858 16.708 -2.294 1.00 95.31 103 GLU A CA 1
ATOM 807 C C . GLU A 1 103 ? 14.270 17.487 -3.469 1.00 95.31 103 GLU A C 1
ATOM 809 O O . GLU A 1 103 ? 14.711 18.597 -3.749 1.00 95.31 103 GLU A O 1
ATOM 814 N N . GLU A 1 104 ? 13.234 16.936 -4.110 1.00 95.81 104 GLU A N 1
ATOM 815 C CA . GLU A 1 104 ? 12.592 17.536 -5.283 1.00 95.81 104 GLU A CA 1
ATOM 816 C C . GLU A 1 104 ? 11.842 18.832 -4.924 1.00 95.81 104 GLU A C 1
ATOM 818 O O . GLU A 1 104 ? 11.929 19.807 -5.668 1.00 95.81 104 GLU A O 1
ATOM 823 N N . ASN A 1 105 ? 11.156 18.870 -3.772 1.00 97.62 105 ASN A N 1
ATOM 824 C CA . ASN A 1 105 ? 10.258 19.967 -3.386 1.00 97.62 105 ASN A CA 1
ATOM 825 C C . ASN A 1 105 ? 10.550 20.583 -2.003 1.00 97.62 105 ASN A C 1
ATOM 827 O O . ASN A 1 105 ? 9.843 21.493 -1.567 1.00 97.62 105 ASN A O 1
ATOM 831 N N . GLY A 1 106 ? 11.581 20.119 -1.288 1.00 97.69 106 GLY A N 1
ATOM 832 C CA . GLY A 1 106 ? 11.928 20.639 0.041 1.00 97.69 106 GLY A CA 1
ATOM 833 C C . GLY A 1 106 ? 10.950 20.232 1.149 1.00 97.69 106 GLY A C 1
ATOM 834 O O . GLY A 1 106 ? 10.857 20.918 2.169 1.00 97.69 106 GLY A O 1
ATOM 835 N N . TYR A 1 107 ? 10.180 19.156 0.955 1.00 97.94 107 TYR A N 1
ATOM 836 C CA . TYR A 1 107 ? 9.141 18.749 1.901 1.00 97.94 107 TYR A CA 1
ATOM 837 C C . TYR A 1 107 ? 9.708 18.141 3.190 1.00 97.94 107 TYR A C 1
ATOM 839 O O . TYR A 1 107 ? 10.629 17.326 3.179 1.00 97.94 107 TYR A O 1
ATOM 847 N N . THR A 1 108 ? 9.093 18.481 4.322 1.00 96.50 108 THR A N 1
ATOM 848 C CA . THR A 1 108 ? 9.385 17.905 5.640 1.00 96.50 108 THR A CA 1
ATOM 849 C C . THR A 1 108 ? 8.479 16.700 5.897 1.00 96.50 108 THR A C 1
ATOM 851 O O . THR A 1 108 ? 7.456 16.793 6.571 1.00 96.50 108 THR A O 1
ATOM 854 N N . ILE A 1 109 ? 8.855 15.553 5.334 1.00 96.88 109 ILE A N 1
ATOM 855 C CA . ILE A 1 109 ? 8.106 14.285 5.402 1.00 96.88 109 ILE A CA 1
ATOM 856 C C . ILE A 1 109 ? 9.024 13.135 5.829 1.00 96.88 109 ILE A C 1
ATOM 858 O O . ILE A 1 109 ? 10.232 13.222 5.621 1.00 96.88 109 ILE A O 1
ATOM 862 N N . GLU A 1 110 ? 8.491 12.057 6.417 1.00 95.38 110 GLU A N 1
ATOM 863 C CA . GLU A 1 110 ? 9.268 10.867 6.810 1.00 95.38 110 GLU A CA 1
ATOM 864 C C . GLU A 1 110 ? 8.473 9.568 6.746 1.00 95.38 110 GLU A C 1
ATOM 866 O O . GLU A 1 110 ? 7.256 9.559 6.931 1.00 95.38 110 GLU A O 1
ATOM 871 N N . TRP A 1 111 ? 9.183 8.471 6.468 1.00 95.12 111 TRP A N 1
ATOM 872 C CA . TRP A 1 111 ? 8.612 7.135 6.527 1.00 95.12 111 TRP A CA 1
ATOM 873 C C . TRP A 1 111 ? 8.368 6.713 7.974 1.00 95.12 111 TRP A C 1
ATOM 875 O O . TRP A 1 111 ? 9.208 6.892 8.857 1.00 95.12 111 TRP A O 1
ATOM 885 N N . ILE A 1 112 ? 7.240 6.052 8.206 1.00 92.06 112 ILE A N 1
ATOM 886 C CA . ILE A 1 112 ? 6.992 5.368 9.472 1.00 92.06 112 ILE A CA 1
ATOM 887 C C . ILE A 1 112 ? 7.627 3.983 9.387 1.00 92.06 112 ILE A C 1
ATOM 889 O O . ILE A 1 112 ? 7.239 3.186 8.541 1.00 92.06 112 ILE A O 1
ATOM 893 N N . LYS A 1 113 ? 8.596 3.707 10.265 1.00 85.50 113 LYS A N 1
ATOM 894 C CA . LYS A 1 113 ? 9.357 2.443 10.277 1.00 85.50 113 LYS A CA 1
ATOM 895 C C . LYS A 1 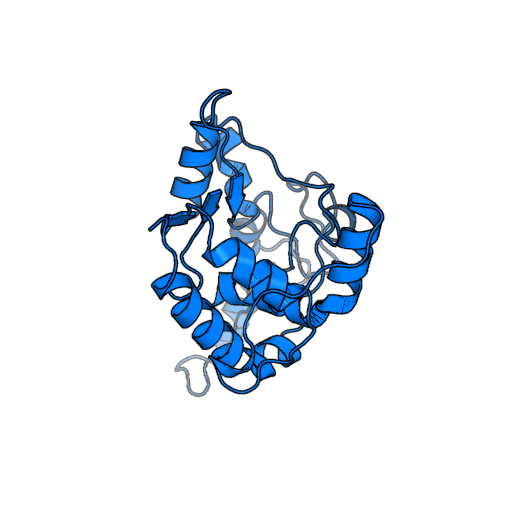113 ? 8.956 1.500 11.413 1.00 85.50 113 LYS A C 1
ATOM 897 O O . LYS A 1 113 ? 9.018 0.290 11.257 1.00 85.50 113 LYS A O 1
ATOM 902 N N . ASP A 1 114 ? 8.444 2.051 12.512 1.00 86.25 114 ASP A N 1
ATOM 903 C CA . ASP A 1 114 ? 8.240 1.306 13.762 1.00 86.25 114 ASP A CA 1
ATOM 904 C C . ASP A 1 114 ? 6.752 1.045 14.067 1.00 86.25 114 ASP A C 1
ATOM 906 O O . ASP A 1 114 ? 6.325 1.029 15.225 1.00 86.25 114 ASP A O 1
ATOM 910 N N . LEU A 1 115 ? 5.927 0.888 13.026 1.00 89.81 115 LEU A N 1
ATOM 911 C CA . LEU A 1 115 ? 4.508 0.568 13.185 1.00 89.81 115 LEU A CA 1
ATOM 912 C C . LEU A 1 115 ? 4.305 -0.949 13.242 1.00 89.81 115 LEU A C 1
ATOM 914 O O . LEU A 1 115 ? 4.727 -1.677 12.348 1.00 89.81 115 LEU A O 1
ATOM 918 N N . LEU A 1 116 ? 3.613 -1.417 14.280 1.00 91.75 116 LEU A N 1
ATOM 919 C CA . LEU A 1 116 ? 3.227 -2.820 14.437 1.00 91.75 116 LEU A CA 1
ATOM 920 C C . LEU A 1 116 ? 1.822 -3.077 13.853 1.00 91.75 116 LEU A C 1
ATOM 922 O O . LEU A 1 116 ? 0.964 -2.199 13.970 1.00 91.75 116 LEU A O 1
ATOM 926 N N . PRO A 1 117 ? 1.545 -4.279 13.306 1.00 92.44 117 PRO A N 1
ATOM 927 C CA . PRO A 1 117 ? 2.474 -5.405 13.144 1.00 92.44 117 PRO A CA 1
ATOM 928 C C . PRO A 1 117 ? 3.486 -5.217 12.003 1.00 92.44 117 PRO A C 1
ATOM 930 O O . PRO A 1 117 ? 4.507 -5.896 11.994 1.00 92.44 117 PRO A O 1
ATOM 933 N N . TYR A 1 118 ? 3.214 -4.308 11.068 1.00 92.25 118 TYR A N 1
ATOM 934 C CA . TYR A 1 118 ? 4.138 -3.881 10.019 1.00 92.25 118 TYR A CA 1
ATOM 935 C C . TYR A 1 118 ? 3.717 -2.502 9.476 1.00 92.25 118 TYR A C 1
ATOM 937 O O . TYR A 1 118 ? 2.522 -2.188 9.467 1.00 92.25 118 TYR A O 1
ATOM 945 N N . PRO A 1 119 ? 4.664 -1.671 9.006 1.00 90.00 119 PRO A N 1
ATOM 946 C CA . PRO A 1 119 ? 4.369 -0.332 8.499 1.00 90.00 119 PRO A CA 1
ATOM 947 C C . PRO A 1 119 ? 3.839 -0.296 7.063 1.00 90.00 119 PRO A C 1
ATOM 949 O O . PRO A 1 119 ? 3.180 0.672 6.690 1.00 90.00 119 PRO A O 1
ATOM 952 N N . ASN A 1 120 ? 4.143 -1.300 6.238 1.00 90.00 120 ASN A N 1
ATOM 953 C CA . ASN A 1 120 ? 3.807 -1.302 4.814 1.00 90.00 120 ASN A CA 1
ATOM 954 C C . ASN A 1 120 ? 3.825 -2.728 4.222 1.00 90.00 120 ASN A C 1
ATOM 956 O O . ASN A 1 120 ? 4.252 -3.686 4.871 1.00 90.00 120 ASN A O 1
ATOM 960 N N . VAL A 1 121 ? 3.317 -2.865 2.994 1.00 92.25 121 VAL A N 1
ATOM 961 C CA . VAL A 1 121 ? 3.352 -4.108 2.207 1.00 92.25 121 VAL A CA 1
ATOM 962 C C . VAL A 1 121 ? 4.172 -3.888 0.942 1.00 92.25 121 VAL A C 1
ATOM 964 O O . VAL A 1 121 ? 4.179 -2.792 0.380 1.00 92.25 121 VAL A O 1
ATOM 967 N N . GLN A 1 122 ? 4.836 -4.935 0.468 1.00 92.81 122 GLN A N 1
ATOM 968 C CA . GLN A 1 122 ? 5.565 -4.893 -0.794 1.00 92.81 122 GLN A CA 1
ATOM 969 C C . GLN A 1 122 ? 4.580 -4.790 -1.967 1.00 92.81 122 GLN A C 1
ATOM 971 O O . GLN A 1 122 ? 3.750 -5.680 -2.164 1.00 92.81 122 GLN A O 1
ATOM 976 N N . ASN A 1 123 ? 4.703 -3.724 -2.761 1.00 89.88 123 ASN A N 1
ATOM 977 C CA . ASN A 1 123 ? 3.959 -3.535 -4.003 1.00 89.88 123 ASN A CA 1
ATOM 978 C C . ASN A 1 123 ? 4.896 -3.740 -5.202 1.00 89.88 123 ASN A C 1
ATOM 980 O O . ASN A 1 123 ? 5.655 -2.844 -5.572 1.00 89.88 123 ASN A O 1
ATOM 984 N N . CYS A 1 124 ? 4.897 -4.949 -5.762 1.00 89.75 124 CYS A N 1
ATOM 985 C CA . CYS A 1 124 ? 5.776 -5.296 -6.872 1.00 89.75 124 CYS A CA 1
ATOM 986 C C . CYS A 1 124 ? 5.213 -4.765 -8.195 1.00 89.75 124 CYS A C 1
ATOM 988 O O . CYS A 1 124 ? 4.075 -5.055 -8.556 1.00 89.75 124 CYS A O 1
ATOM 990 N N . ASN A 1 125 ? 6.042 -4.052 -8.958 1.00 88.75 125 ASN A N 1
ATOM 991 C CA . ASN A 1 125 ? 5.727 -3.702 -10.339 1.00 88.75 125 ASN A CA 1
ATOM 992 C C . ASN A 1 125 ? 6.026 -4.894 -11.251 1.00 88.75 125 ASN A C 1
ATOM 994 O O . ASN A 1 125 ? 7.115 -5.466 -11.196 1.00 88.75 125 ASN A O 1
ATOM 998 N N . TYR A 1 126 ? 5.074 -5.250 -12.110 1.00 89.31 126 TYR A N 1
ATOM 999 C CA . TYR A 1 126 ? 5.207 -6.371 -13.034 1.00 89.31 126 TYR A CA 1
ATOM 1000 C C . TYR A 1 126 ? 5.173 -5.900 -14.489 1.00 89.31 126 TYR A C 1
ATOM 1002 O O . TYR A 1 126 ? 4.386 -5.033 -14.863 1.00 89.31 126 TYR A O 1
ATOM 1010 N N . LEU A 1 127 ? 6.008 -6.517 -15.325 1.00 91.06 127 LEU A N 1
ATOM 1011 C CA . LEU A 1 127 ? 6.024 -6.326 -16.772 1.00 91.06 127 LEU A CA 1
ATOM 1012 C C . LEU A 1 127 ? 5.602 -7.632 -17.445 1.00 91.06 127 LEU A C 1
ATOM 1014 O O . LEU A 1 127 ? 6.197 -8.681 -17.199 1.00 91.06 127 LEU A O 1
ATOM 1018 N N . TYR A 1 128 ? 4.601 -7.565 -18.322 1.00 93.00 128 TYR A N 1
ATOM 1019 C CA . TYR A 1 128 ? 4.072 -8.730 -19.027 1.00 93.00 128 TYR A CA 1
ATOM 1020 C C . TYR A 1 128 ? 4.098 -8.519 -20.538 1.00 93.00 128 TYR A C 1
ATOM 1022 O O . TYR A 1 128 ? 3.850 -7.423 -21.038 1.00 93.00 128 TYR A O 1
ATOM 1030 N N . VAL A 1 129 ? 4.349 -9.599 -21.280 1.00 96.25 129 VAL A N 1
ATOM 1031 C CA . VAL A 1 129 ? 4.123 -9.623 -22.728 1.00 96.25 129 VAL A CA 1
ATOM 1032 C C . VAL A 1 129 ? 2.672 -10.013 -22.976 1.00 96.25 129 VAL A C 1
ATOM 1034 O O . VAL A 1 129 ? 2.248 -11.107 -22.607 1.00 96.25 129 VAL A O 1
ATOM 1037 N N . VAL A 1 130 ? 1.914 -9.123 -23.614 1.00 95.50 130 VAL A N 1
ATOM 1038 C CA . VAL A 1 130 ? 0.522 -9.393 -23.987 1.00 95.50 130 VAL A CA 1
ATOM 1039 C C . VAL A 1 130 ? 0.483 -10.467 -25.076 1.00 95.50 130 VAL A C 1
ATOM 1041 O O . VAL A 1 130 ? 1.217 -10.398 -26.065 1.00 95.50 130 VAL A O 1
ATOM 1044 N N . THR A 1 131 ? -0.378 -11.470 -24.896 1.00 95.62 131 THR A N 1
ATOM 1045 C CA . THR A 1 131 ? -0.541 -12.559 -25.869 1.00 95.62 131 THR A CA 1
ATOM 1046 C C . THR A 1 131 ? -1.034 -12.004 -27.205 1.00 95.62 131 THR A C 1
ATOM 1048 O O . THR A 1 131 ? -1.999 -11.247 -27.241 1.00 95.62 131 THR A O 1
ATOM 1051 N N . GLY A 1 132 ? -0.380 -12.394 -28.303 1.00 95.94 132 GLY A N 1
ATOM 1052 C CA . GLY A 1 132 ? -0.751 -11.965 -29.655 1.00 95.94 132 GLY A CA 1
ATOM 1053 C C . GLY A 1 132 ? -0.271 -10.566 -30.056 1.00 95.94 132 GLY A C 1
ATOM 1054 O O . GLY A 1 132 ? -0.738 -10.062 -31.069 1.00 95.94 132 GLY A O 1
ATOM 1055 N N . CYS A 1 133 ? 0.640 -9.933 -29.303 1.00 96.94 133 CYS A N 1
ATOM 1056 C CA . CY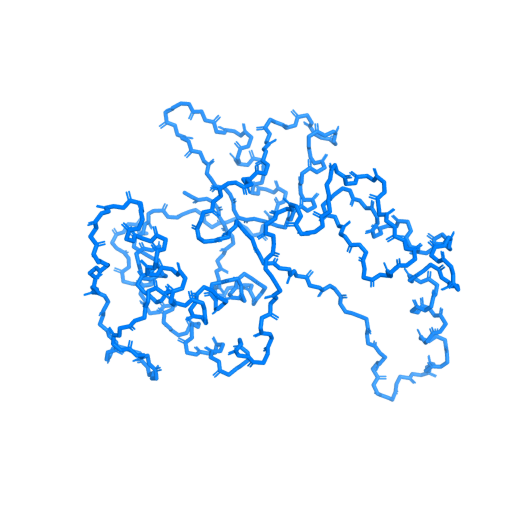S A 1 133 ? 1.208 -8.647 -29.714 1.00 96.94 133 CYS A CA 1
ATOM 1057 C C . CYS A 1 133 ? 2.014 -8.757 -31.024 1.00 96.94 133 CYS A C 1
ATOM 1059 O O . CYS A 1 133 ? 2.611 -9.796 -31.311 1.00 96.94 133 CYS A O 1
ATOM 1061 N N . ASP A 1 134 ? 2.083 -7.659 -31.784 1.00 97.94 134 ASP A N 1
ATOM 1062 C CA . ASP A 1 134 ? 2.710 -7.626 -33.117 1.00 97.94 134 ASP A CA 1
ATOM 1063 C C . ASP A 1 134 ? 4.214 -7.946 -33.100 1.00 97.94 134 ASP A C 1
ATOM 1065 O O . ASP A 1 134 ? 4.779 -8.393 -34.099 1.00 97.94 134 ASP A O 1
ATOM 1069 N N . ASN A 1 135 ? 4.885 -7.718 -31.965 1.00 97.25 135 ASN A N 1
ATOM 1070 C CA . ASN A 1 135 ? 6.321 -7.944 -31.822 1.00 97.25 135 ASN A CA 1
ATOM 1071 C C . ASN A 1 135 ? 6.688 -8.575 -30.464 1.00 97.25 135 ASN A C 1
ATOM 1073 O O . ASN A 1 135 ? 7.220 -7.899 -29.575 1.00 97.25 135 ASN A O 1
ATOM 1077 N N . PRO A 1 136 ? 6.469 -9.891 -30.286 1.00 96.50 136 PRO A N 1
ATOM 1078 C CA . PRO A 1 136 ? 6.733 -10.564 -29.017 1.00 96.50 136 PRO A CA 1
ATOM 1079 C C . PRO A 1 136 ? 8.233 -10.664 -28.704 1.00 96.50 136 PRO A C 1
ATOM 1081 O O . PRO A 1 136 ? 8.620 -10.695 -27.537 1.00 96.50 136 PRO A O 1
ATOM 1084 N N . ALA A 1 137 ? 9.097 -10.710 -29.723 1.00 97.38 137 ALA A N 1
ATOM 1085 C CA . ALA A 1 137 ? 10.547 -10.707 -29.530 1.00 97.38 137 ALA A CA 1
ATOM 1086 C C . ALA A 1 137 ? 11.047 -9.337 -29.054 1.00 97.38 137 ALA A C 1
ATOM 1088 O O . ALA A 1 137 ? 11.796 -9.266 -28.081 1.00 97.38 137 ALA A O 1
ATOM 1089 N N . GLY A 1 138 ? 10.577 -8.260 -29.688 1.00 97.69 138 GLY A N 1
ATOM 1090 C CA . GLY A 1 138 ? 10.859 -6.887 -29.283 1.00 97.69 138 GLY A CA 1
ATOM 1091 C C . GLY A 1 138 ? 10.362 -6.590 -27.871 1.00 97.69 138 GLY A C 1
ATOM 1092 O O . GLY A 1 138 ? 11.115 -6.034 -27.082 1.00 97.69 138 GLY A O 1
ATOM 1093 N N . ALA A 1 139 ? 9.158 -7.047 -27.507 1.00 97.44 139 ALA A N 1
ATOM 1094 C CA . ALA A 1 139 ? 8.635 -6.895 -26.148 1.00 97.44 139 ALA A CA 1
ATOM 1095 C C . ALA A 1 139 ? 9.543 -7.557 -25.094 1.00 97.44 139 ALA A C 1
ATOM 1097 O O . ALA A 1 139 ? 9.854 -6.943 -24.077 1.00 97.44 139 ALA A O 1
ATOM 1098 N N . ARG A 1 140 ? 10.042 -8.776 -25.351 1.00 96.06 140 ARG A N 1
ATOM 1099 C CA . ARG A 1 140 ? 10.996 -9.446 -24.446 1.00 96.06 140 ARG A CA 1
ATOM 1100 C C . ARG A 1 140 ? 12.332 -8.710 -24.344 1.00 96.06 140 ARG A C 1
ATOM 1102 O O . ARG A 1 140 ? 12.875 -8.610 -23.248 1.00 96.06 140 ARG A O 1
ATOM 1109 N N . LEU A 1 141 ? 12.858 -8.196 -25.460 1.00 96.50 141 LEU A N 1
ATOM 1110 C CA . LEU A 1 141 ? 14.082 -7.385 -25.456 1.00 96.50 141 LEU A CA 1
ATOM 1111 C C . LEU A 1 141 ? 13.885 -6.073 -24.693 1.00 96.50 141 LEU A C 1
ATOM 1113 O O . LEU A 1 141 ? 14.764 -5.674 -23.940 1.00 96.50 141 LEU A O 1
ATOM 1117 N N . PHE A 1 142 ? 12.724 -5.437 -24.834 1.00 96.31 142 PHE A N 1
ATOM 1118 C CA . PHE A 1 142 ? 12.407 -4.218 -24.102 1.00 96.31 142 PHE A CA 1
ATOM 1119 C C . PHE A 1 142 ? 12.301 -4.472 -22.596 1.00 96.31 142 PHE A C 1
ATOM 1121 O O . PHE A 1 142 ? 12.911 -3.745 -21.823 1.00 96.31 142 PHE A O 1
ATOM 1128 N N . ILE A 1 143 ? 11.622 -5.546 -22.174 1.00 95.81 143 ILE A N 1
ATOM 1129 C CA . ILE A 1 143 ? 11.600 -5.952 -20.760 1.00 95.81 143 ILE A CA 1
ATOM 1130 C C . ILE A 1 143 ? 13.025 -6.196 -20.257 1.00 95.81 143 ILE A C 1
ATOM 1132 O O . ILE A 1 143 ? 13.383 -5.668 -19.210 1.00 95.81 143 ILE A O 1
ATOM 1136 N N . ARG A 1 144 ? 13.857 -6.926 -21.016 1.00 95.56 144 ARG A N 1
ATOM 1137 C CA . ARG A 1 144 ? 15.268 -7.160 -20.672 1.00 95.56 144 ARG A CA 1
ATOM 1138 C C . ARG A 1 144 ? 16.044 -5.850 -20.472 1.00 95.56 144 ARG A C 1
ATOM 1140 O O . ARG A 1 144 ? 16.779 -5.732 -19.496 1.00 95.56 144 ARG A O 1
ATOM 1147 N N . TYR A 1 145 ? 15.852 -4.874 -21.357 1.00 96.12 145 TYR A N 1
ATOM 1148 C CA . TYR A 1 145 ? 16.465 -3.552 -21.235 1.00 96.12 145 TYR A CA 1
ATOM 1149 C C . TYR A 1 145 ? 16.006 -2.820 -19.967 1.00 96.12 145 TYR A C 1
ATOM 1151 O O . TYR A 1 145 ? 16.838 -2.303 -19.222 1.00 96.12 145 TYR A O 1
ATOM 1159 N N . LEU A 1 146 ? 14.698 -2.829 -19.679 1.00 95.25 146 LEU A N 1
ATOM 1160 C CA . LEU A 1 146 ? 14.129 -2.175 -18.495 1.00 95.25 146 LEU A CA 1
ATOM 1161 C C . LEU A 1 146 ? 14.594 -2.795 -17.173 1.00 95.25 146 LEU A C 1
ATOM 1163 O O . LEU A 1 146 ? 14.648 -2.086 -16.179 1.00 95.25 146 LEU A O 1
ATOM 1167 N N . ILE A 1 147 ? 14.952 -4.082 -17.147 1.00 92.94 147 ILE A N 1
ATOM 1168 C CA . ILE A 1 147 ? 15.473 -4.760 -15.943 1.00 92.94 147 ILE A CA 1
ATOM 1169 C C . ILE A 1 147 ? 17.008 -4.741 -15.847 1.00 92.94 147 ILE A C 1
ATOM 1171 O O . ILE A 1 147 ? 17.591 -5.498 -15.067 1.00 92.94 147 ILE A O 1
ATOM 1175 N N . GLY A 1 148 ? 17.670 -3.905 -16.649 1.00 94.50 148 GLY A N 1
ATOM 1176 C CA . GLY A 1 148 ? 19.109 -3.667 -16.550 1.00 94.50 148 GLY A CA 1
ATOM 1177 C C . GLY A 1 148 ? 19.969 -4.706 -17.259 1.00 94.50 148 GLY A C 1
ATOM 1178 O O . GLY A 1 148 ? 21.103 -4.934 -16.855 1.00 94.50 148 GLY A O 1
ATOM 1179 N N . GLU A 1 149 ? 19.464 -5.318 -18.331 1.00 95.00 149 GLU A N 1
ATOM 1180 C CA . GLU A 1 149 ? 20.195 -6.306 -19.128 1.00 95.00 149 GLU A CA 1
ATOM 1181 C C . GLU A 1 149 ? 20.616 -7.543 -18.307 1.00 95.00 149 GLU A C 1
ATOM 1183 O O . GLU A 1 149 ? 19.820 -8.096 -17.545 1.00 95.00 149 GLU A O 1
ATOM 1188 N N . ALA A 1 150 ? 21.831 -8.057 -18.521 1.00 93.56 150 ALA A N 1
ATOM 1189 C CA . ALA A 1 150 ? 22.300 -9.285 -17.885 1.00 93.56 150 ALA A CA 1
ATOM 1190 C C . ALA A 1 150 ? 22.643 -9.095 -16.398 1.00 93.56 150 ALA A C 1
ATOM 1192 O O . ALA A 1 150 ? 22.430 -10.018 -15.622 1.00 93.56 150 ALA A O 1
ATOM 1193 N N . ASP A 1 151 ? 23.120 -7.914 -16.007 1.00 91.69 151 ASP A N 1
ATOM 1194 C CA . ASP A 1 151 ? 23.824 -7.647 -14.740 1.00 91.69 151 ASP A CA 1
ATOM 1195 C C . ASP A 1 151 ? 23.259 -6.446 -13.951 1.00 91.69 151 ASP A C 1
ATOM 1197 O O . ASP A 1 151 ? 23.878 -5.940 -13.015 1.00 91.69 151 ASP A O 1
ATOM 1201 N N . GLY A 1 152 ? 22.096 -5.932 -14.357 1.00 91.69 152 GLY A N 1
ATOM 1202 C CA . GLY A 1 152 ? 21.440 -4.800 -13.704 1.00 91.69 152 GLY A CA 1
ATOM 1203 C C . GLY A 1 152 ? 22.066 -3.440 -14.030 1.00 91.69 152 GLY A C 1
ATOM 1204 O O . GLY A 1 152 ? 21.573 -2.429 -13.539 1.00 91.69 152 GLY A O 1
ATOM 1205 N N . GLN A 1 153 ? 23.119 -3.383 -14.858 1.00 91.06 153 GLN A N 1
ATOM 1206 C CA . GLN A 1 153 ? 23.846 -2.143 -15.175 1.00 91.06 153 GLN A CA 1
ATOM 1207 C C . GLN A 1 153 ? 23.302 -1.417 -16.415 1.00 91.06 153 GLN A C 1
ATOM 1209 O O . GLN A 1 153 ? 23.768 -0.333 -16.773 1.00 91.06 153 GLN A O 1
ATOM 1214 N N . GLY A 1 154 ? 22.326 -2.007 -17.109 1.00 93.69 154 GLY A N 1
ATOM 1215 C CA . GLY A 1 154 ? 21.705 -1.393 -18.280 1.00 93.69 154 GLY A CA 1
ATOM 1216 C C . GLY A 1 154 ? 20.959 -0.096 -17.942 1.00 93.69 154 GLY A C 1
ATOM 1217 O O . GLY A 1 154 ? 20.149 -0.058 -17.018 1.00 93.69 154 GLY A O 1
ATOM 1218 N N . LYS A 1 155 ? 21.151 0.949 -18.761 1.00 94.19 155 LYS A N 1
ATOM 1219 C CA . LYS A 1 155 ? 20.506 2.271 -18.598 1.00 94.19 155 LYS A CA 1
ATOM 1220 C C . LYS A 1 155 ? 18.979 2.233 -18.521 1.00 94.19 155 LYS A C 1
ATOM 1222 O O . LYS A 1 155 ? 18.371 3.133 -17.956 1.00 94.19 155 LYS A O 1
ATOM 1227 N N . GLY A 1 156 ? 18.349 1.201 -19.083 1.00 94.38 156 GLY A N 1
ATOM 1228 C CA . GLY A 1 156 ? 16.901 1.026 -19.000 1.00 94.38 156 GLY A CA 1
ATOM 1229 C C . GLY A 1 156 ? 16.383 0.845 -17.574 1.00 94.38 156 GLY A C 1
ATOM 1230 O O . GLY A 1 156 ? 15.203 1.095 -17.344 1.00 94.38 156 GLY A O 1
ATOM 1231 N N . PHE A 1 157 ? 17.251 0.470 -16.630 1.00 94.31 157 PHE A N 1
ATOM 1232 C CA . PHE A 1 157 ? 16.884 0.248 -15.235 1.00 94.31 157 PHE A CA 1
ATOM 1233 C C . PHE A 1 157 ? 16.902 1.517 -14.374 1.00 94.31 157 PHE A C 1
ATOM 1235 O O . PHE A 1 157 ? 16.171 1.583 -13.389 1.00 94.31 157 PHE A O 1
ATOM 1242 N N . GLU A 1 158 ? 17.672 2.544 -14.758 1.00 92.88 158 GLU A N 1
ATOM 1243 C CA . GLU A 1 158 ? 17.856 3.787 -13.985 1.00 92.88 158 GLU A CA 1
ATOM 1244 C C . GLU A 1 158 ? 16.538 4.445 -13.515 1.00 92.88 158 GLU A C 1
ATOM 1246 O O . GLU A 1 158 ? 16.462 4.854 -12.356 1.00 92.88 158 GLU A O 1
ATOM 1251 N N . PRO A 1 159 ? 15.455 4.518 -14.319 1.00 91.19 159 PRO A N 1
ATOM 1252 C CA . PRO A 1 159 ? 14.203 5.130 -13.863 1.00 91.19 159 PRO A CA 1
ATOM 1253 C C . PRO A 1 159 ? 13.538 4.406 -12.682 1.00 91.19 159 PRO A C 1
ATOM 1255 O O . PRO A 1 159 ? 12.734 5.008 -11.968 1.00 91.19 159 PRO A O 1
ATOM 1258 N N . PHE A 1 160 ? 13.859 3.126 -12.465 1.00 91.56 160 PHE A N 1
ATOM 1259 C CA . PHE A 1 160 ? 13.271 2.287 -11.421 1.00 91.56 160 PHE A CA 1
ATOM 1260 C C . PHE A 1 160 ? 14.098 2.262 -10.131 1.00 91.56 160 PHE A C 1
ATOM 1262 O O . PHE A 1 160 ? 13.652 1.667 -9.153 1.00 91.56 160 PHE A O 1
ATOM 1269 N N . THR A 1 161 ? 15.247 2.942 -10.082 1.00 93.06 161 THR A N 1
ATOM 1270 C CA . THR A 1 161 ? 16.164 2.941 -8.928 1.00 93.06 161 THR A CA 1
ATOM 1271 C C . THR A 1 161 ? 16.049 4.202 -8.066 1.00 93.06 161 THR A C 1
ATOM 1273 O O . THR A 1 161 ? 16.946 4.517 -7.289 1.00 93.06 161 THR A O 1
ATOM 1276 N N . LYS A 1 162 ? 14.930 4.934 -8.132 1.00 94.38 162 LYS A N 1
ATOM 1277 C CA . LYS A 1 162 ? 14.655 6.044 -7.200 1.00 94.38 162 LYS A CA 1
ATOM 1278 C C . LYS A 1 162 ? 14.623 5.563 -5.742 1.00 94.38 162 LYS A C 1
ATOM 1280 O O . LYS A 1 162 ? 14.325 4.396 -5.478 1.00 94.38 162 LYS A O 1
ATOM 1285 N N . GLN A 1 163 ? 14.909 6.456 -4.792 1.00 96.19 163 GLN A N 1
ATOM 1286 C CA . GLN A 1 163 ? 14.728 6.154 -3.370 1.00 96.19 163 GLN A CA 1
ATOM 1287 C C . GLN A 1 163 ? 13.275 5.731 -3.107 1.00 96.19 163 GLN A C 1
ATOM 1289 O O . GLN A 1 163 ? 12.346 6.366 -3.597 1.00 96.19 163 GLN A O 1
ATOM 1294 N N . GLY A 1 164 ? 13.082 4.663 -2.335 1.00 94.94 164 GLY A N 1
ATOM 1295 C CA . GLY A 1 164 ? 11.773 4.058 -2.086 1.00 94.94 164 GLY A CA 1
ATOM 1296 C C . GLY A 1 164 ? 11.372 2.979 -3.096 1.00 94.94 164 GLY A C 1
ATOM 1297 O O . GLY A 1 164 ? 10.272 2.442 -2.985 1.00 94.94 164 GLY A O 1
ATOM 1298 N N . ASN A 1 165 ? 12.255 2.629 -4.037 1.00 94.75 165 ASN A N 1
ATOM 1299 C CA . ASN A 1 165 ? 12.103 1.467 -4.909 1.00 94.75 165 ASN A CA 1
ATOM 1300 C C . ASN A 1 165 ? 13.186 0.434 -4.601 1.00 94.75 165 ASN A C 1
ATOM 1302 O O . ASN A 1 165 ? 14.378 0.736 -4.685 1.00 94.75 165 ASN A O 1
ATOM 1306 N N . TRP A 1 166 ? 12.795 -0.799 -4.293 1.00 94.38 166 TRP A N 1
ATOM 1307 C CA . TRP A 1 166 ? 13.724 -1.909 -4.079 1.00 94.38 166 TRP A CA 1
ATOM 1308 C C . TRP A 1 166 ? 13.725 -2.837 -5.292 1.00 94.38 166 TRP A C 1
ATOM 1310 O O . TRP A 1 166 ? 12.677 -3.148 -5.855 1.00 94.38 166 TRP A O 1
ATOM 1320 N N . SER A 1 167 ? 14.922 -3.242 -5.711 1.00 92.88 167 SER A N 1
ATOM 1321 C CA . SER A 1 167 ? 15.111 -4.159 -6.833 1.00 92.88 167 SER A CA 1
ATOM 1322 C C . SER A 1 167 ? 14.683 -5.574 -6.449 1.00 92.88 167 SER A C 1
ATOM 1324 O O . SER A 1 167 ? 14.941 -6.019 -5.336 1.00 92.88 167 SER A O 1
ATOM 1326 N N . ILE A 1 168 ? 14.079 -6.291 -7.398 1.00 90.00 168 ILE A N 1
ATOM 1327 C CA . ILE A 1 168 ? 13.819 -7.736 -7.285 1.00 90.00 168 ILE A CA 1
ATOM 1328 C C . ILE A 1 168 ? 15.017 -8.588 -7.728 1.00 90.00 168 ILE A C 1
ATOM 1330 O O . ILE A 1 168 ? 14.984 -9.807 -7.588 1.00 90.00 168 ILE A O 1
ATOM 1334 N N . ARG A 1 169 ? 16.043 -7.966 -8.323 1.00 91.75 169 ARG A N 1
ATOM 1335 C CA . ARG A 1 169 ? 17.278 -8.655 -8.698 1.00 91.75 169 ARG A CA 1
ATOM 1336 C C . ARG A 1 169 ? 18.104 -8.937 -7.448 1.00 91.75 169 ARG A C 1
ATOM 1338 O O . ARG A 1 169 ? 18.294 -8.043 -6.630 1.00 91.75 169 ARG A O 1
ATOM 1345 N N . ASP A 1 170 ? 18.627 -10.148 -7.348 1.00 91.44 170 ASP A N 1
ATOM 1346 C CA . ASP A 1 170 ? 19.515 -10.594 -6.272 1.00 91.44 170 ASP A CA 1
ATOM 1347 C C . ASP A 1 170 ? 20.952 -10.066 -6.419 1.00 91.44 170 ASP A C 1
ATOM 1349 O O . ASP A 1 170 ? 21.679 -9.960 -5.433 1.00 91.44 170 ASP A O 1
ATOM 1353 N N . ASP A 1 171 ? 21.349 -9.694 -7.637 1.00 91.94 171 ASP A N 1
ATOM 1354 C CA . ASP A 1 171 ? 22.665 -9.144 -7.976 1.00 91.94 171 ASP A CA 1
ATOM 1355 C C . ASP A 1 171 ? 22.733 -7.605 -7.970 1.00 91.94 171 ASP A C 1
ATOM 1357 O O . ASP A 1 171 ? 23.775 -7.034 -8.298 1.00 91.94 171 ASP A O 1
ATOM 1361 N N . TYR A 1 172 ? 21.652 -6.918 -7.582 1.00 91.88 172 TYR A N 1
ATOM 1362 C CA . TYR A 1 172 ? 21.600 -5.457 -7.546 1.00 91.88 172 TYR A CA 1
ATOM 1363 C C . TYR A 1 172 ? 20.940 -4.925 -6.273 1.00 91.88 172 TYR A C 1
ATOM 1365 O O . TYR A 1 172 ? 19.752 -5.137 -6.027 1.00 91.88 172 TYR A O 1
ATOM 1373 N N . THR A 1 173 ? 21.682 -4.096 -5.540 1.00 92.25 173 THR A N 1
ATOM 1374 C CA . THR A 1 173 ? 21.163 -3.291 -4.430 1.00 92.25 173 THR A CA 1
ATOM 1375 C C . THR A 1 173 ? 21.045 -1.841 -4.872 1.00 92.25 173 THR A C 1
ATOM 1377 O O . THR A 1 173 ? 22.027 -1.257 -5.326 1.00 92.25 173 THR A O 1
ATOM 1380 N N . ASN A 1 174 ? 19.864 -1.240 -4.709 1.00 94.25 174 ASN A N 1
ATOM 1381 C CA . ASN A 1 174 ? 19.657 0.170 -5.031 1.00 94.25 174 ASN A CA 1
ATOM 1382 C C . ASN A 1 174 ? 20.401 1.073 -4.024 1.00 94.25 174 ASN A C 1
ATOM 1384 O O . ASN A 1 174 ? 19.979 1.135 -2.866 1.00 94.25 174 ASN A O 1
ATOM 1388 N N . PRO A 1 175 ? 21.455 1.805 -4.437 1.00 93.12 175 PRO A N 1
ATOM 1389 C CA . PRO A 1 175 ? 22.243 2.635 -3.528 1.00 93.12 175 PRO A CA 1
ATOM 1390 C C . PRO A 1 175 ? 21.490 3.878 -3.031 1.00 93.12 175 PRO A C 1
ATOM 1392 O O . PRO A 1 175 ? 21.917 4.488 -2.056 1.00 93.12 175 PRO A O 1
ATOM 1395 N N . ASN A 1 176 ? 20.378 4.252 -3.673 1.00 95.06 176 ASN A N 1
ATOM 1396 C CA . ASN A 1 176 ? 19.559 5.392 -3.258 1.00 95.06 176 ASN A CA 1
ATOM 1397 C C . ASN A 1 176 ? 18.668 5.068 -2.047 1.00 95.06 176 ASN A C 1
ATOM 1399 O O . ASN A 1 176 ? 18.090 5.974 -1.448 1.00 95.06 176 ASN A O 1
ATOM 1403 N N . ASN A 1 177 ? 18.528 3.791 -1.677 1.00 96.12 177 ASN A N 1
ATOM 1404 C CA . ASN A 1 177 ? 17.768 3.407 -0.495 1.00 96.12 177 ASN A CA 1
ATOM 1405 C C . ASN A 1 177 ? 18.661 3.418 0.751 1.00 96.12 177 ASN A C 1
ATOM 1407 O O . ASN A 1 177 ? 19.729 2.810 0.742 1.00 96.12 177 ASN A O 1
ATOM 1411 N N . PRO A 1 178 ? 18.205 4.022 1.860 1.00 95.00 178 PRO A N 1
ATOM 1412 C CA . PRO A 1 178 ? 18.977 4.057 3.100 1.00 95.00 178 PRO A CA 1
ATOM 1413 C C . PRO A 1 178 ? 18.948 2.734 3.888 1.00 95.00 178 PRO A C 1
ATOM 1415 O O . PRO A 1 178 ? 19.596 2.648 4.927 1.00 95.00 178 PRO A O 1
ATOM 1418 N N . PHE A 1 179 ? 18.168 1.743 3.443 1.00 94.19 179 PHE A N 1
ATOM 1419 C CA . PHE A 1 179 ? 17.988 0.440 4.091 1.00 94.19 179 PHE A CA 1
ATOM 1420 C C . PHE A 1 179 ? 17.432 -0.612 3.112 1.00 94.19 179 PHE A C 1
ATOM 1422 O O . PHE A 1 179 ? 16.893 -0.269 2.050 1.00 94.19 179 PHE A O 1
ATOM 1429 N N . SER A 1 180 ? 17.546 -1.894 3.468 1.00 92.81 180 SER A N 1
ATOM 1430 C CA . SER A 1 180 ? 17.001 -3.027 2.705 1.00 92.81 180 SER A CA 1
ATOM 1431 C C . SER A 1 180 ? 15.470 -3.122 2.798 1.00 92.81 180 SER A C 1
ATOM 1433 O O . SER A 1 180 ? 14.835 -2.476 3.634 1.00 92.81 180 SER A O 1
ATOM 1435 N N . VAL A 1 181 ? 14.840 -3.937 1.944 1.00 91.25 181 VAL A N 1
ATOM 1436 C CA . VAL A 1 181 ? 13.381 -4.141 2.013 1.00 91.25 181 VAL A CA 1
ATOM 1437 C C . VAL A 1 181 ? 12.977 -4.815 3.330 1.00 91.25 181 VAL A C 1
ATOM 1439 O O . VAL A 1 181 ? 11.947 -4.473 3.901 1.00 91.25 181 VAL A O 1
ATOM 1442 N N . GLU A 1 182 ? 13.810 -5.700 3.871 1.00 90.19 182 GLU A N 1
ATOM 1443 C CA . GLU A 1 182 ? 13.599 -6.345 5.169 1.00 90.19 182 GLU A CA 1
ATOM 1444 C C . GLU A 1 182 ? 13.700 -5.334 6.317 1.00 90.19 182 GLU A C 1
ATOM 1446 O O . GLU A 1 182 ? 12.835 -5.296 7.191 1.00 90.19 182 GLU A O 1
ATOM 1451 N N . GLU A 1 183 ? 14.720 -4.470 6.292 1.00 92.62 183 GLU A N 1
ATOM 1452 C CA . GLU A 1 183 ? 14.921 -3.408 7.287 1.00 92.62 183 GLU A CA 1
ATOM 1453 C C . GLU A 1 183 ? 13.805 -2.350 7.263 1.00 92.62 183 GLU A C 1
ATOM 1455 O O . GLU A 1 183 ? 13.552 -1.694 8.273 1.00 92.62 183 GLU A O 1
ATOM 1460 N N . SER A 1 184 ? 13.101 -2.201 6.135 1.00 91.12 184 SER A N 1
ATOM 1461 C CA . SER A 1 184 ? 11.945 -1.303 6.015 1.00 91.12 184 SER A CA 1
ATOM 1462 C C . SER A 1 184 ? 10.710 -1.761 6.805 1.00 91.12 184 SER A C 1
ATOM 1464 O O . SER A 1 184 ? 9.761 -0.988 6.964 1.00 91.12 184 SER A O 1
ATOM 1466 N N . GLY A 1 185 ? 10.690 -3.022 7.255 1.00 90.81 185 GLY A N 1
ATOM 1467 C CA . GLY A 1 185 ? 9.528 -3.658 7.875 1.00 90.81 185 GLY A CA 1
ATOM 1468 C C . GLY A 1 185 ? 8.437 -4.085 6.884 1.00 90.81 185 GLY A C 1
ATOM 1469 O O . GLY A 1 185 ? 7.377 -4.539 7.318 1.00 90.81 185 GLY A O 1
ATOM 1470 N N . ALA A 1 186 ? 8.669 -3.956 5.572 1.00 91.50 186 ALA A N 1
ATOM 1471 C CA . ALA A 1 186 ? 7.726 -4.366 4.537 1.00 91.50 186 ALA A CA 1
ATOM 1472 C C . ALA A 1 186 ? 7.459 -5.869 4.570 1.00 91.50 186 ALA A C 1
ATOM 1474 O O . ALA A 1 186 ? 8.379 -6.681 4.442 1.00 91.50 186 ALA A O 1
ATOM 1475 N N . VAL A 1 187 ? 6.185 -6.253 4.631 1.00 92.06 187 VAL A N 1
ATOM 1476 C CA . VAL A 1 187 ? 5.796 -7.659 4.464 1.00 92.06 187 VAL A CA 1
ATOM 1477 C C . VAL A 1 187 ? 5.461 -7.967 3.000 1.00 92.06 187 VAL A C 1
ATOM 1479 O O . V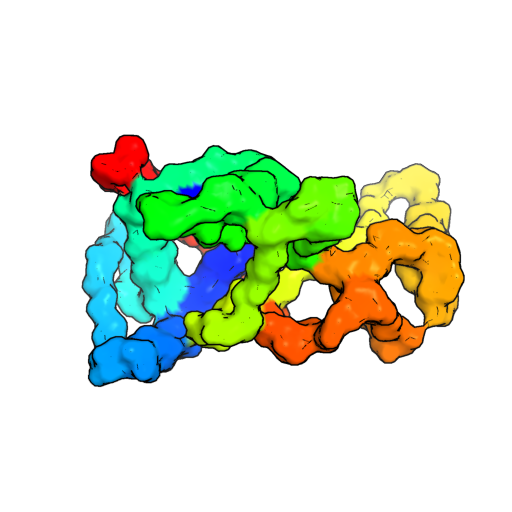AL A 1 187 ? 4.883 -7.118 2.314 1.00 92.06 187 VAL A O 1
ATOM 1482 N N . PRO A 1 188 ? 5.781 -9.171 2.492 1.00 92.50 188 PRO A N 1
ATOM 1483 C CA . PRO A 1 188 ? 5.343 -9.595 1.166 1.00 92.50 188 PRO A CA 1
ATOM 1484 C C . PRO A 1 188 ? 3.816 -9.577 1.041 1.00 92.50 188 PRO A C 1
ATOM 1486 O O . PRO A 1 188 ? 3.110 -9.990 1.963 1.00 92.50 188 PRO A O 1
ATOM 1489 N N . SER A 1 189 ? 3.302 -9.146 -0.112 1.00 92.00 189 SER A N 1
ATOM 1490 C CA . SER A 1 189 ? 1.866 -9.209 -0.394 1.00 92.00 189 SER A CA 1
ATOM 1491 C C . SER A 1 189 ? 1.428 -10.648 -0.693 1.00 92.00 189 SER A C 1
ATOM 1493 O O . SER A 1 189 ? 1.971 -11.305 -1.586 1.00 92.00 189 SER A O 1
ATOM 1495 N N . ASN A 1 190 ? 0.405 -11.142 0.009 1.00 93.94 190 ASN A N 1
ATOM 1496 C CA . ASN A 1 190 ? -0.236 -12.421 -0.295 1.00 93.94 190 ASN A CA 1
ATOM 1497 C C . ASN A 1 190 ? -1.219 -12.262 -1.465 1.00 93.94 190 ASN A C 1
ATOM 1499 O O . ASN A 1 190 ? -2.433 -12.257 -1.274 1.00 93.94 190 ASN A O 1
ATOM 1503 N N . MET A 1 191 ? -0.696 -12.148 -2.689 1.00 91.88 191 MET A N 1
ATOM 1504 C CA . MET A 1 191 ? -1.503 -11.869 -3.886 1.00 91.88 191 MET A CA 1
ATOM 1505 C C . MET A 1 191 ? -2.636 -12.875 -4.115 1.00 91.88 191 MET A C 1
ATOM 1507 O O . MET A 1 191 ? -3.728 -12.481 -4.514 1.00 91.88 191 MET A O 1
ATOM 1511 N N . LYS A 1 192 ? -2.409 -14.166 -3.828 1.00 95.25 192 LYS A N 1
ATOM 1512 C CA . LYS A 1 192 ? -3.462 -15.185 -3.946 1.00 95.25 192 LYS A CA 1
ATOM 1513 C C . LYS A 1 192 ? -4.571 -14.945 -2.920 1.00 95.25 192 LYS A C 1
ATOM 1515 O O . LYS A 1 192 ? -5.736 -14.919 -3.288 1.00 95.25 192 LYS A O 1
ATOM 1520 N N . GLY A 1 193 ? -4.210 -14.771 -1.649 1.00 96.19 193 GLY A N 1
ATOM 1521 C CA . GLY A 1 193 ? -5.195 -14.512 -0.601 1.00 96.19 193 GLY A CA 1
ATOM 1522 C C . GLY A 1 193 ? -5.963 -13.215 -0.848 1.00 96.19 193 GLY A C 1
ATOM 1523 O O . GLY A 1 193 ? -7.168 -13.183 -0.642 1.00 96.19 193 GLY A O 1
ATOM 1524 N N . VAL A 1 194 ? -5.284 -12.173 -1.342 1.00 95.25 194 VAL A N 1
ATOM 1525 C CA . VAL A 1 194 ? -5.915 -10.900 -1.713 1.00 95.25 194 VAL A CA 1
ATOM 1526 C C . VAL A 1 194 ? -6.922 -11.121 -2.832 1.00 95.25 194 VAL A C 1
ATOM 1528 O O . VAL A 1 194 ? -8.054 -10.677 -2.699 1.00 95.25 194 VAL A O 1
ATOM 1531 N N . TYR A 1 195 ? -6.545 -11.840 -3.895 1.00 94.88 195 TYR A N 1
ATOM 1532 C CA . TYR A 1 195 ? -7.457 -12.188 -4.986 1.00 94.88 195 TYR A CA 1
ATOM 1533 C C . TYR A 1 195 ? -8.716 -12.905 -4.479 1.00 94.88 195 TYR A C 1
ATOM 1535 O O . TYR A 1 195 ? -9.817 -12.582 -4.919 1.00 94.88 195 TYR A O 1
ATOM 1543 N N . ASP A 1 196 ? -8.561 -13.824 -3.521 1.00 96.44 196 ASP A N 1
ATOM 1544 C CA . ASP A 1 196 ? -9.668 -14.611 -2.969 1.00 96.44 196 ASP A CA 1
ATOM 1545 C C . ASP A 1 196 ? -10.675 -13.762 -2.159 1.00 96.44 196 ASP A C 1
ATOM 1547 O O . ASP A 1 196 ? -11.835 -14.153 -2.071 1.00 96.44 196 ASP A O 1
ATOM 1551 N N . ILE A 1 197 ? -10.265 -12.617 -1.589 1.00 95.88 197 ILE A N 1
ATOM 1552 C CA . ILE A 1 197 ? -11.128 -11.761 -0.742 1.00 95.88 197 ILE A CA 1
ATOM 1553 C C . ILE A 1 197 ? -11.395 -10.368 -1.325 1.00 95.88 197 ILE A C 1
ATOM 1555 O O . ILE A 1 197 ? -12.093 -9.572 -0.704 1.00 95.88 197 ILE A O 1
ATOM 1559 N N . PHE A 1 198 ? -10.823 -10.037 -2.487 1.00 94.44 198 PHE A N 1
ATOM 1560 C CA . PHE A 1 198 ? -10.754 -8.664 -3.000 1.00 94.44 198 PHE A CA 1
ATOM 1561 C C . PHE A 1 198 ? -12.127 -7.979 -3.033 1.00 94.44 198 PHE A C 1
ATOM 1563 O O . PHE A 1 198 ? -12.291 -6.890 -2.484 1.00 94.44 198 PHE A O 1
ATOM 1570 N N . LEU A 1 199 ? -13.121 -8.641 -3.634 1.00 94.38 199 LEU A N 1
ATOM 1571 C CA . LEU A 1 199 ? -14.473 -8.094 -3.768 1.00 94.38 199 LEU A CA 1
ATOM 1572 C C . LEU A 1 199 ? -15.187 -7.988 -2.417 1.00 94.38 199 LEU A C 1
ATOM 1574 O O . LEU A 1 199 ? -15.806 -6.966 -2.147 1.00 94.38 199 LEU A O 1
ATOM 1578 N N . ASP A 1 200 ? -15.030 -8.977 -1.533 1.00 95.69 200 ASP A N 1
ATOM 1579 C CA . ASP A 1 200 ? -15.635 -8.940 -0.196 1.00 95.69 200 ASP A CA 1
ATOM 1580 C C . ASP A 1 200 ? -15.071 -7.772 0.640 1.00 95.69 200 ASP A C 1
ATOM 1582 O O . ASP A 1 200 ? -15.800 -7.102 1.373 1.00 95.69 200 ASP A O 1
ATOM 1586 N N . VAL A 1 201 ? -13.767 -7.486 0.519 1.00 95.75 201 VAL A N 1
ATOM 1587 C CA . VAL A 1 201 ? -13.126 -6.336 1.180 1.00 95.75 201 VAL A CA 1
ATOM 1588 C C . VAL A 1 201 ? -13.611 -5.014 0.585 1.00 95.75 201 VAL A C 1
ATOM 1590 O O . VAL A 1 201 ? -13.877 -4.074 1.339 1.00 95.75 201 VAL A O 1
ATOM 1593 N N . GLN A 1 202 ? -13.752 -4.934 -0.741 1.00 94.75 202 GLN A N 1
ATOM 1594 C CA . GLN A 1 202 ? -14.272 -3.743 -1.414 1.00 94.75 202 GLN A CA 1
ATOM 1595 C C . GLN A 1 202 ? -15.716 -3.448 -0.986 1.00 94.75 202 GLN A C 1
ATOM 1597 O O . GLN A 1 202 ? -16.009 -2.325 -0.573 1.00 94.75 202 GLN A O 1
ATOM 1602 N N . ASP A 1 203 ? -16.590 -4.456 -1.008 1.00 95.19 203 ASP A N 1
ATOM 1603 C CA . ASP A 1 203 ? -17.991 -4.334 -0.597 1.00 95.19 203 ASP A CA 1
ATOM 1604 C C . ASP A 1 203 ? -18.107 -3.921 0.876 1.00 95.19 203 ASP A C 1
ATOM 1606 O O . ASP A 1 203 ? -18.892 -3.031 1.216 1.00 95.19 203 ASP A O 1
ATOM 1610 N N . PHE A 1 204 ? -17.284 -4.511 1.753 1.00 96.50 204 PHE A N 1
ATOM 1611 C CA . PHE A 1 204 ? -17.204 -4.126 3.163 1.00 96.50 204 PHE A CA 1
ATOM 1612 C C . PHE A 1 204 ? -16.820 -2.655 3.339 1.00 96.50 204 PHE A C 1
ATOM 1614 O O . PHE A 1 204 ? -17.489 -1.930 4.081 1.00 96.50 204 PHE A O 1
ATOM 1621 N N . TRP A 1 205 ? -15.759 -2.208 2.659 1.00 95.56 205 TRP A N 1
ATOM 1622 C CA . TRP A 1 205 ? -15.303 -0.822 2.722 1.00 95.56 205 TRP A CA 1
ATOM 1623 C C . TRP A 1 205 ? -16.391 0.140 2.257 1.00 95.56 205 TRP A C 1
ATOM 1625 O O . TRP A 1 205 ? -16.774 1.030 3.014 1.00 95.56 205 TRP A O 1
ATOM 1635 N N . VAL A 1 206 ? -16.936 -0.070 1.056 1.00 94.81 206 VAL A N 1
ATOM 1636 C CA . VAL A 1 206 ? -17.957 0.805 0.465 1.00 94.81 206 VAL A CA 1
ATOM 1637 C C . VAL A 1 206 ? -19.199 0.874 1.350 1.00 94.81 206 VAL A C 1
ATOM 1639 O O . VAL A 1 206 ? -19.722 1.964 1.589 1.00 94.81 206 VAL A O 1
ATOM 1642 N N . TYR A 1 207 ? -19.668 -0.263 1.875 1.00 96.31 207 TYR A N 1
ATOM 1643 C CA . TYR A 1 207 ? -20.830 -0.286 2.758 1.00 96.31 207 TYR A CA 1
ATOM 1644 C C . TYR A 1 207 ? -20.602 0.573 4.007 1.00 96.31 207 TYR A C 1
ATOM 1646 O O . TYR A 1 207 ? -21.387 1.484 4.268 1.00 96.31 207 TYR A O 1
ATOM 1654 N N . TRP A 1 208 ? -19.538 0.314 4.773 1.00 95.94 208 TRP A N 1
ATOM 1655 C CA . TRP A 1 208 ? -19.319 0.995 6.053 1.00 95.94 208 TRP A CA 1
ATOM 1656 C C . TRP A 1 208 ? -18.880 2.443 5.903 1.00 95.94 208 TRP A C 1
ATOM 1658 O O . TRP A 1 208 ? -19.276 3.279 6.718 1.00 95.94 208 TRP A O 1
ATOM 1668 N N . LEU A 1 209 ? -18.126 2.749 4.849 1.00 94.88 209 LEU A N 1
ATOM 1669 C CA . LEU A 1 209 ? -17.763 4.112 4.503 1.00 94.88 209 LEU A CA 1
ATOM 1670 C C . LEU A 1 209 ? -19.029 4.941 4.216 1.00 94.88 209 LEU A C 1
ATOM 1672 O O . LEU A 1 209 ? -19.192 6.014 4.786 1.00 94.88 209 LEU A O 1
ATOM 1676 N N . ASN A 1 210 ? -19.999 4.412 3.461 1.00 94.94 210 ASN A N 1
ATOM 1677 C CA . ASN A 1 210 ? -21.282 5.091 3.217 1.00 94.94 210 ASN A CA 1
ATOM 1678 C C . ASN A 1 210 ? -22.151 5.283 4.476 1.00 94.94 210 ASN A C 1
ATOM 1680 O O . ASN A 1 210 ? -23.111 6.050 4.443 1.00 94.94 210 ASN A O 1
ATOM 1684 N N . GLN A 1 211 ? -21.854 4.579 5.572 1.00 94.62 211 GLN A N 1
ATOM 1685 C CA . GLN A 1 211 ? -22.519 4.766 6.866 1.00 94.62 211 GLN A CA 1
ATOM 1686 C C . GLN A 1 211 ? -21.744 5.703 7.808 1.00 94.62 211 GLN A C 1
ATOM 1688 O O . GLN A 1 211 ? -22.196 5.932 8.930 1.00 94.62 211 GLN A O 1
ATOM 1693 N N . ASN A 1 212 ? -20.584 6.222 7.393 1.00 93.00 212 ASN A N 1
ATOM 1694 C CA . ASN A 1 212 ? -19.725 7.029 8.250 1.00 93.00 212 ASN A CA 1
ATOM 1695 C C . ASN A 1 212 ? -20.421 8.350 8.631 1.00 93.00 212 ASN A C 1
ATOM 1697 O O . ASN A 1 212 ? -20.703 9.164 7.753 1.00 93.00 212 ASN A O 1
ATOM 1701 N N . PRO A 1 213 ? -20.644 8.627 9.928 1.00 87.12 213 PRO A N 1
ATOM 1702 C CA . PRO A 1 213 ? -21.290 9.864 10.369 1.00 87.12 213 PRO A CA 1
ATOM 1703 C C . PRO A 1 213 ? -20.394 11.111 10.246 1.00 87.12 213 PRO A C 1
ATOM 1705 O O . PRO A 1 213 ? -20.849 12.215 10.535 1.00 87.12 213 PRO A O 1
ATOM 1708 N N . ASN A 1 214 ? -19.114 10.939 9.897 1.00 84.56 214 ASN A N 1
ATOM 1709 C CA . ASN A 1 214 ? -18.097 11.992 9.847 1.00 84.56 214 ASN A CA 1
ATOM 1710 C C . ASN A 1 214 ? -17.700 12.417 8.424 1.00 84.56 214 ASN A C 1
ATOM 1712 O O . ASN A 1 214 ? -16.786 13.242 8.292 1.00 84.56 214 ASN A O 1
ATOM 1716 N N . MET A 1 215 ? -18.325 11.839 7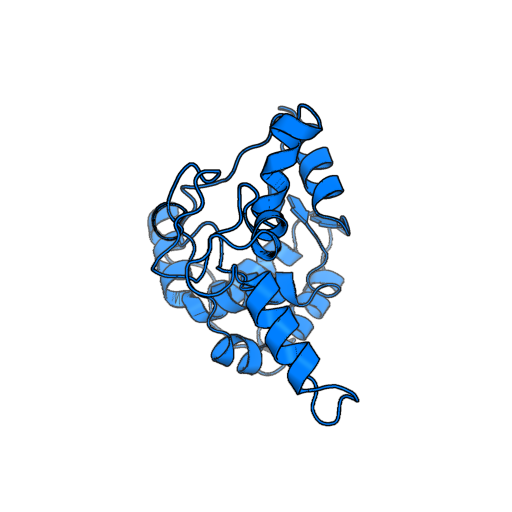.397 1.00 76.00 215 MET A N 1
ATOM 1717 C CA . MET A 1 215 ? -18.157 12.241 5.998 1.00 76.00 215 MET A CA 1
ATOM 1718 C C . MET A 1 215 ? -19.285 13.142 5.514 1.00 76.00 215 MET A C 1
ATOM 1720 O O . MET A 1 215 ? -20.417 13.007 6.026 1.00 76.00 215 MET A O 1
#

Radius of gyration: 19.56 Å; chains: 1; bounding box: 48×37×60 Å

Sequence (215 aa):
IVCEDLSADPTYLTFYANMILNADKMEEAYKAKYGKPIEYTYNAGKTPNIPERNAGYEFLYRLSQLKLTFIGDGDEIVEAVNASDKKSPRLGFCSAGKITNREENGYTIEWIKDLLPYPNVQNCNYLYVVTGCDNPAGARLFIRYLIGEADGQGKGFEPFTKQGNWSIRDDYTNPNNPFSVEESGAVPSNMKGVYDIFLDVQDFWVYWLNQNPNM